Protein AF-A0A8S3HCU7-F1 (afdb_monomer)

InterPro domains:
  IPR026705 HID1/Ecm30 [PF12722] (12-195)
  IPR026705 HID1/Ecm30 [PTHR21575] (12-195)

Nearest PDB structures (foldseek):
  7mqa-assembly1_LI  TM=4.516E-01  e=4.245E-01  Homo sapiens
  4nee-assembly3_A  TM=2.009E-01  e=3.187E+00  Rattus norvegicus

Mean predicted aligned error: 10.87 Å

Radius of gyration: 19.32 Å; Cα contacts (8 Å, |Δi|>4): 149; chains: 1; bounding box: 46×37×62 Å

Solvent-accessible surface area (backbone atoms only — not comparable to full-atom values): 11788 Å² total; per-residue (Å²): 124,67,81,59,50,59,56,54,58,60,70,50,73,85,60,82,56,65,65,61,52,48,59,29,17,84,84,38,88,55,35,65,65,50,50,53,48,37,52,47,48,44,46,67,61,66,76,62,68,97,45,79,41,45,70,79,80,40,84,72,74,58,58,65,54,28,44,53,34,41,49,49,50,43,57,64,64,56,57,69,76,63,67,78,77,71,68,80,81,68,92,83,76,88,84,67,86,77,64,97,82,72,8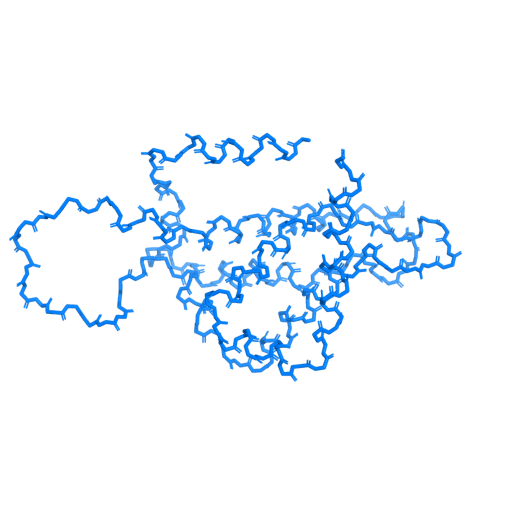9,62,76,43,45,55,52,53,53,55,45,64,62,78,52,66,69,61,49,48,49,50,50,52,24,51,32,55,60,57,34,44,74,70,64,84,62,100,49,85,86,33,65,67,64,77,90,53,57,66,47,50,55,52,38,51,50,51,49,37,67,63,15,59,68,52,37,51,49,44,75,71,39,86,61,41,57,58,43,47,53,36,53,51,48,53,53,49,52,62,58,71,77,108

Sequence (196 aa):
HCLFLIPFLVEQHSHANKWLTYFTSGQNRQTLPLFTSLINVVFSYDPVGYLPYNYLLFTDTREPLVEVAAQLLCITLDNSSFLSNDQPSSPASRTFPSLPGDDCPNLFINYLSRIHRDDDFNILLRGFCRLLNNPLIQTYLPGSCKKIGFYQELLILFWKFCDRNKKFLYYVLKSSEVLDLLVPILYFLNDARSDT

Organism: NCBI:txid392030

Structure (mmCIF, N/CA/C/O backbone):
data_AF-A0A8S3HCU7-F1
#
_entry.id   AF-A0A8S3HCU7-F1
#
loop_
_atom_site.group_PDB
_atom_site.id
_atom_site.type_symbol
_atom_site.label_atom_id
_atom_site.label_alt_id
_atom_site.label_comp_id
_atom_site.label_asym_id
_atom_site.label_entity_id
_atom_site.label_seq_id
_atom_site.pdbx_PDB_ins_code
_atom_site.Cartn_x
_atom_site.Cartn_y
_atom_site.Cartn_z
_atom_site.occupancy
_atom_site.B_iso_or_equiv
_atom_site.auth_seq_id
_atom_site.auth_comp_id
_atom_site.auth_asym_id
_atom_site.auth_atom_id
_atom_site.pdbx_PDB_model_num
ATOM 1 N N . HIS A 1 1 ? -10.261 18.410 -3.130 1.00 41.09 1 HIS A N 1
ATOM 2 C CA . HIS A 1 1 ? -8.931 18.843 -3.613 1.00 41.09 1 HIS A CA 1
ATOM 3 C C . HIS A 1 1 ? -8.184 17.739 -4.385 1.00 41.09 1 HIS A C 1
ATOM 5 O O . HIS A 1 1 ? -7.477 18.074 -5.322 1.00 41.09 1 HIS A O 1
ATOM 11 N N . CYS A 1 2 ? -8.391 16.442 -4.098 1.00 45.75 2 CYS A N 1
ATOM 12 C CA . CYS A 1 2 ? -7.747 15.332 -4.834 1.00 45.75 2 CYS A CA 1
ATOM 13 C C . CYS A 1 2 ? -8.405 14.957 -6.181 1.00 45.75 2 CYS A C 1
ATOM 15 O O . CYS A 1 2 ? -7.722 14.466 -7.075 1.00 45.75 2 CYS A O 1
ATOM 17 N N . LEU A 1 3 ? -9.687 15.288 -6.397 1.00 42.09 3 LEU A N 1
ATOM 18 C CA . LEU A 1 3 ? -10.356 15.109 -7.700 1.00 42.09 3 LEU A CA 1
ATOM 19 C C . LEU A 1 3 ? -9.773 15.978 -8.831 1.00 42.09 3 LEU A C 1
ATOM 21 O O . LEU A 1 3 ? -10.091 15.729 -9.984 1.00 42.09 3 LEU A O 1
ATOM 25 N N . PHE A 1 4 ? -8.916 16.962 -8.533 1.00 42.12 4 PHE A N 1
ATOM 26 C CA . PHE A 1 4 ? -8.222 17.764 -9.551 1.00 42.12 4 PHE A CA 1
ATOM 27 C C . PHE A 1 4 ? -6.852 17.197 -9.950 1.00 42.12 4 PHE A C 1
ATOM 29 O O . PHE A 1 4 ? -6.352 17.530 -11.020 1.00 42.12 4 PHE A O 1
ATOM 36 N N . LEU A 1 5 ? -6.263 16.301 -9.151 1.00 47.28 5 LEU A N 1
ATOM 37 C CA . LEU A 1 5 ? -4.979 15.674 -9.483 1.00 47.28 5 LEU A CA 1
ATOM 38 C C . LEU A 1 5 ? -5.136 14.456 -10.393 1.00 47.28 5 LEU A C 1
ATOM 40 O O . LEU A 1 5 ? -4.257 14.204 -11.208 1.00 47.28 5 LEU A O 1
ATOM 44 N N . ILE A 1 6 ? -6.267 13.748 -10.324 1.00 49.62 6 ILE A N 1
ATOM 45 C CA . ILE A 1 6 ? -6.549 12.637 -11.243 1.00 49.62 6 ILE A CA 1
ATOM 46 C C . ILE A 1 6 ? -6.666 13.149 -12.699 1.00 49.62 6 ILE A C 1
ATOM 48 O O . ILE A 1 6 ? -5.960 12.615 -13.550 1.00 49.62 6 ILE A O 1
ATOM 52 N N . PRO A 1 7 ? -7.418 14.227 -13.013 1.00 43.50 7 PRO A N 1
ATOM 53 C CA . PRO A 1 7 ? -7.414 14.838 -14.343 1.00 43.50 7 PRO A CA 1
ATOM 54 C C . PRO A 1 7 ? -6.064 15.452 -14.719 1.00 43.50 7 PRO A C 1
ATOM 56 O O . PRO A 1 7 ? -5.644 15.313 -15.859 1.00 43.50 7 PRO A O 1
ATOM 59 N N . PHE A 1 8 ? -5.351 16.083 -13.776 1.00 40.16 8 PHE A N 1
ATOM 60 C CA . PHE A 1 8 ? -4.044 16.687 -14.062 1.00 40.16 8 PHE A CA 1
ATOM 61 C C . PHE A 1 8 ? -2.979 15.639 -14.419 1.00 40.16 8 PHE A C 1
ATOM 63 O O . PHE A 1 8 ? -2.144 15.865 -15.295 1.00 40.16 8 PHE A O 1
ATOM 70 N N . LEU A 1 9 ? -3.031 14.460 -13.791 1.00 49.91 9 LEU A N 1
ATOM 71 C CA . LEU A 1 9 ? -2.208 13.327 -14.201 1.00 49.91 9 LEU A CA 1
ATOM 72 C C . LEU A 1 9 ? -2.661 12.793 -15.563 1.00 49.91 9 LEU A C 1
ATOM 74 O O . LEU A 1 9 ? -1.790 12.514 -16.381 1.00 49.91 9 LEU A O 1
ATOM 78 N N . VAL A 1 10 ? -3.974 12.737 -15.840 1.00 49.16 10 VAL A N 1
ATOM 79 C CA . VAL A 1 10 ? -4.560 12.350 -17.143 1.00 49.16 10 VAL A CA 1
ATOM 80 C C . VAL A 1 10 ? -4.194 13.314 -18.287 1.00 49.16 10 VAL A C 1
ATOM 82 O O . VAL A 1 10 ? -3.956 12.873 -19.406 1.00 49.16 10 VAL A O 1
ATOM 85 N N . GLU A 1 11 ? -4.036 14.613 -18.034 1.00 42.03 11 GLU A N 1
ATOM 86 C CA . GLU A 1 11 ? -3.672 15.599 -19.068 1.00 42.03 11 GLU A CA 1
ATOM 87 C C . GLU A 1 11 ? -2.165 15.661 -19.380 1.00 42.03 11 GLU A C 1
ATOM 89 O O . GLU A 1 11 ? -1.786 16.093 -20.469 1.00 42.03 11 GLU A O 1
ATOM 94 N N . GLN A 1 12 ? -1.279 15.148 -18.514 1.00 41.72 12 GLN A N 1
ATOM 95 C CA . GLN A 1 12 ? 0.152 14.997 -18.844 1.00 41.72 12 GLN A CA 1
ATOM 96 C C . GLN A 1 12 ? 0.467 13.792 -19.761 1.00 41.72 12 GLN A C 1
ATOM 98 O O . GLN A 1 12 ? 1.630 13.544 -20.082 1.00 41.72 12 GLN A O 1
ATOM 103 N N . HIS A 1 13 ? -0.549 13.063 -20.237 1.00 47.59 13 HIS A N 1
ATOM 104 C CA . HIS A 1 13 ? -0.438 11.802 -20.992 1.00 47.59 13 HIS A CA 1
ATOM 105 C C . HIS A 1 13 ? 0.188 11.894 -22.401 1.00 47.59 13 HIS A C 1
ATOM 107 O O . HIS A 1 13 ? 0.161 10.911 -23.137 1.00 47.59 13 HIS A O 1
ATOM 113 N N . SER A 1 14 ? 0.772 13.028 -22.801 1.00 46.44 14 SER A N 1
ATOM 114 C CA . SER A 1 14 ? 1.419 13.170 -24.121 1.00 46.44 14 SER A CA 1
ATOM 115 C C . SER A 1 14 ? 2.945 13.015 -24.107 1.00 46.44 14 SER A C 1
ATOM 117 O O . SER A 1 14 ? 3.537 12.833 -25.167 1.00 46.44 14 SER A O 1
ATOM 119 N N . HIS A 1 15 ? 3.605 13.032 -22.941 1.00 49.50 15 HIS A N 1
ATOM 120 C CA . HIS A 1 15 ? 5.055 12.825 -22.860 1.00 49.50 15 HIS A CA 1
ATOM 121 C C . HIS A 1 15 ? 5.437 11.972 -21.649 1.00 49.50 15 HIS A C 1
ATOM 123 O O . HIS A 1 15 ? 5.212 12.360 -20.504 1.00 49.50 15 HIS A O 1
ATOM 129 N N . ALA A 1 16 ? 6.071 10.821 -21.895 1.00 59.34 16 ALA A N 1
ATOM 130 C CA . ALA A 1 16 ? 6.631 9.990 -20.835 1.00 59.34 16 ALA A CA 1
ATOM 131 C C . ALA A 1 16 ? 7.592 10.818 -19.959 1.00 59.34 16 ALA A C 1
ATOM 133 O O . ALA A 1 16 ? 8.557 11.419 -20.447 1.00 59.34 16 ALA A O 1
ATOM 134 N N . ASN A 1 17 ? 7.336 10.852 -18.649 1.00 69.44 17 ASN A N 1
ATOM 135 C CA . ASN A 1 17 ? 8.132 11.625 -17.701 1.00 69.44 17 ASN A CA 1
ATOM 136 C C . ASN A 1 17 ? 9.557 11.052 -17.599 1.00 69.44 17 ASN A C 1
ATOM 138 O O . ASN A 1 17 ? 9.801 10.081 -16.883 1.00 69.44 17 ASN A O 1
ATOM 142 N N . LYS A 1 18 ? 10.523 11.686 -18.279 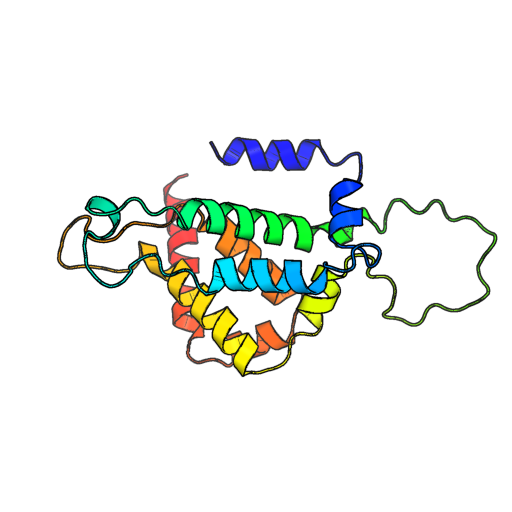1.00 74.25 18 LYS A N 1
ATOM 143 C CA . LYS A 1 18 ? 11.943 11.270 -18.323 1.00 74.25 18 LYS A CA 1
ATOM 144 C C . LYS A 1 18 ? 12.556 11.075 -16.932 1.00 74.25 18 LYS A C 1
ATOM 146 O O . LYS A 1 18 ? 13.353 10.161 -16.737 1.00 74.25 18 LYS A O 1
ATOM 151 N N . TRP A 1 19 ? 12.151 11.896 -15.963 1.00 78.88 19 TRP A N 1
ATOM 152 C CA . TRP A 1 19 ? 12.563 11.770 -14.563 1.00 78.88 19 TRP A CA 1
ATOM 153 C C . TRP A 1 19 ? 12.084 10.471 -13.923 1.00 78.88 19 TRP A C 1
ATOM 155 O O . TRP A 1 19 ? 12.865 9.807 -13.252 1.00 78.88 19 TRP A O 1
ATOM 165 N N . LEU A 1 20 ? 10.830 10.083 -14.161 1.00 78.00 20 LEU A N 1
ATOM 166 C CA . LEU A 1 20 ? 10.251 8.852 -13.628 1.00 78.00 20 LEU A CA 1
ATOM 167 C C . LEU A 1 20 ? 10.905 7.621 -14.265 1.00 78.00 20 LEU A C 1
ATOM 169 O O . LEU A 1 20 ? 11.205 6.643 -13.576 1.00 78.00 20 LEU A O 1
ATOM 173 N N . THR A 1 21 ? 11.196 7.701 -15.565 1.00 79.06 21 THR A N 1
ATOM 174 C CA . THR A 1 21 ? 11.970 6.682 -16.279 1.00 79.06 21 THR A CA 1
ATOM 175 C C . THR A 1 21 ? 13.361 6.547 -15.676 1.00 79.06 21 THR A C 1
ATOM 177 O O . THR A 1 21 ? 13.753 5.445 -15.320 1.00 79.06 21 THR A O 1
ATOM 180 N N . TYR A 1 22 ? 14.091 7.649 -15.474 1.00 81.81 22 TYR A N 1
ATOM 181 C CA . TYR A 1 22 ? 15.414 7.603 -14.848 1.00 81.81 22 TYR A CA 1
ATOM 182 C C . TYR A 1 22 ? 15.356 7.065 -13.409 1.00 81.81 22 TYR A C 1
ATOM 184 O O . TYR A 1 22 ? 16.143 6.188 -13.052 1.00 81.81 22 TYR A O 1
ATOM 192 N N . PHE A 1 23 ? 14.391 7.531 -12.611 1.00 84.50 23 PHE A N 1
ATOM 193 C CA . PHE A 1 23 ? 14.200 7.148 -11.209 1.00 84.50 23 PHE A CA 1
ATOM 194 C C . PHE A 1 23 ? 13.972 5.644 -11.030 1.00 84.50 23 PHE A C 1
ATOM 196 O O . PHE A 1 23 ? 14.470 5.061 -10.070 1.00 84.50 23 PHE A O 1
ATOM 203 N N . THR A 1 24 ? 13.263 5.024 -11.974 1.00 85.06 24 THR A N 1
ATOM 204 C CA . THR A 1 24 ? 12.958 3.586 -11.977 1.00 85.06 24 THR A CA 1
ATOM 205 C C . THR A 1 24 ? 13.908 2.754 -12.848 1.00 85.06 24 THR A C 1
ATOM 207 O O . THR A 1 24 ? 13.750 1.536 -12.928 1.00 85.06 24 THR A O 1
ATOM 210 N N . SER A 1 25 ? 14.904 3.376 -13.489 1.00 83.00 25 SER A N 1
ATOM 211 C CA . SER A 1 25 ? 15.852 2.702 -14.387 1.00 83.00 25 SER A CA 1
ATOM 212 C C . SER A 1 25 ? 17.077 2.137 -13.666 1.00 83.00 25 SER A C 1
ATOM 214 O O . SER A 1 25 ? 17.481 2.600 -12.601 1.00 83.00 25 SER A O 1
ATOM 216 N N . GLY A 1 26 ? 17.765 1.201 -14.326 1.00 77.69 26 GLY A N 1
ATOM 217 C CA . GLY A 1 26 ? 19.057 0.674 -13.864 1.00 77.69 26 GLY A CA 1
ATOM 218 C C . GLY A 1 26 ? 20.220 1.665 -13.888 1.00 77.69 26 GLY A C 1
ATOM 219 O O . GLY A 1 26 ? 21.290 1.340 -13.381 1.00 77.69 26 GLY A O 1
ATOM 220 N N . GLN A 1 27 ? 20.035 2.872 -14.434 1.00 78.25 27 GLN A N 1
ATOM 221 C CA . GLN A 1 27 ? 21.068 3.913 -14.396 1.00 78.25 27 GLN A CA 1
ATOM 222 C C . GLN A 1 27 ? 21.245 4.484 -12.983 1.00 78.25 27 GLN A C 1
ATOM 224 O O . GLN A 1 27 ? 22.336 4.921 -12.612 1.00 78.25 27 GLN A O 1
ATOM 229 N N . ASN A 1 28 ? 20.195 4.432 -12.163 1.00 80.75 28 ASN A N 1
ATOM 230 C CA . ASN A 1 28 ? 20.258 4.826 -10.770 1.00 80.75 28 ASN A CA 1
ATOM 231 C C . ASN A 1 28 ? 20.740 3.642 -9.906 1.00 80.75 28 ASN A C 1
ATOM 233 O O . ASN A 1 28 ? 20.075 2.615 -9.774 1.00 80.75 28 ASN A O 1
ATOM 237 N N . ARG A 1 29 ? 21.913 3.789 -9.277 1.00 85.56 29 ARG A N 1
ATOM 238 C CA . ARG A 1 29 ? 22.490 2.762 -8.384 1.00 85.56 29 ARG A CA 1
ATOM 239 C C . ARG A 1 29 ? 21.673 2.541 -7.106 1.00 85.56 29 ARG A C 1
ATOM 241 O O . ARG A 1 29 ? 21.806 1.499 -6.476 1.00 85.56 29 ARG A O 1
ATOM 248 N N . GLN A 1 30 ? 20.848 3.513 -6.722 1.00 88.81 30 GLN A N 1
ATOM 249 C CA . GLN A 1 30 ? 20.041 3.493 -5.502 1.00 88.81 30 GLN A CA 1
ATOM 250 C C . GLN A 1 30 ? 18.601 3.022 -5.747 1.00 88.81 30 GLN A C 1
ATOM 252 O O . GLN A 1 30 ? 17.783 3.079 -4.837 1.00 88.81 30 GLN A O 1
ATOM 257 N N . THR A 1 31 ? 18.270 2.529 -6.944 1.00 90.50 31 THR A N 1
ATOM 258 C CA . THR A 1 31 ? 16.896 2.142 -7.315 1.00 90.50 31 THR A CA 1
ATOM 259 C C . THR A 1 31 ? 16.297 1.097 -6.376 1.00 90.50 31 THR A C 1
ATOM 261 O O . THR A 1 31 ? 15.177 1.268 -5.904 1.00 90.50 31 THR A O 1
ATOM 264 N N . LEU A 1 32 ? 17.048 0.042 -6.042 1.00 91.06 32 LEU A N 1
ATOM 265 C CA . LEU A 1 32 ? 16.582 -0.976 -5.098 1.00 91.06 32 LEU A CA 1
ATOM 266 C C . LEU A 1 32 ? 16.415 -0.414 -3.668 1.00 91.06 32 LEU A C 1
ATOM 268 O O . LEU A 1 32 ? 15.321 -0.563 -3.126 1.00 91.06 32 LEU A O 1
ATOM 272 N N . PRO A 1 33 ? 17.416 0.266 -3.063 1.00 93.31 33 PRO A N 1
ATOM 273 C CA . PRO A 1 33 ? 17.247 0.946 -1.774 1.00 93.31 33 PRO A CA 1
ATOM 274 C C . PRO A 1 33 ? 16.085 1.946 -1.716 1.00 93.31 33 PRO A C 1
ATOM 276 O O . PRO A 1 33 ? 15.444 2.083 -0.680 1.00 93.31 33 PRO A O 1
ATOM 279 N N . LEU A 1 34 ? 15.807 2.656 -2.812 1.00 93.38 34 LEU A N 1
ATOM 280 C CA . LEU A 1 34 ? 14.686 3.594 -2.899 1.00 93.38 34 LEU A CA 1
ATOM 281 C C . LEU A 1 34 ? 13.344 2.864 -2.911 1.00 93.38 34 LEU A C 1
ATOM 283 O O . LEU A 1 34 ? 12.426 3.249 -2.196 1.00 93.38 34 LEU A O 1
ATOM 287 N N . PHE A 1 35 ? 13.231 1.787 -3.685 1.00 93.94 35 PHE A N 1
ATOM 288 C CA . PHE A 1 35 ? 12.027 0.964 -3.697 1.00 93.94 35 PHE A CA 1
ATOM 289 C C . PHE A 1 35 ? 11.742 0.364 -2.314 1.00 93.94 35 PHE A C 1
ATOM 291 O O . PHE A 1 35 ? 10.625 0.470 -1.804 1.00 93.94 35 PHE A O 1
ATOM 298 N N . THR A 1 36 ? 12.759 -0.221 -1.676 1.00 93.56 36 THR A N 1
ATOM 299 C CA . THR A 1 36 ? 12.600 -0.823 -0.348 1.00 93.56 36 THR A CA 1
ATOM 300 C C . THR A 1 36 ? 12.323 0.221 0.728 1.00 93.56 36 THR A C 1
ATOM 302 O O . THR A 1 36 ? 11.508 -0.035 1.610 1.00 93.56 36 THR A O 1
ATOM 305 N N . SER A 1 37 ? 12.934 1.409 0.660 1.00 95.31 37 SER A N 1
ATOM 306 C CA . SER A 1 37 ? 12.659 2.481 1.621 1.00 95.31 37 SER A CA 1
ATOM 307 C C . SER A 1 37 ? 11.236 3.019 1.497 1.00 95.31 37 SER A C 1
ATOM 309 O O . SER A 1 37 ? 10.586 3.188 2.524 1.00 95.31 37 SER A O 1
ATOM 311 N N . LEU A 1 38 ? 10.711 3.202 0.280 1.00 95.44 38 LEU A N 1
ATOM 312 C CA . LEU A 1 38 ? 9.323 3.625 0.058 1.00 95.44 38 LEU A CA 1
ATOM 313 C C . LEU A 1 38 ? 8.323 2.612 0.621 1.00 95.44 38 LEU A C 1
ATOM 315 O O . LEU A 1 38 ? 7.421 2.990 1.367 1.00 95.44 38 LEU A O 1
ATOM 319 N N . ILE A 1 39 ? 8.520 1.324 0.324 1.00 94.69 39 ILE A N 1
ATOM 320 C CA . ILE A 1 39 ? 7.719 0.235 0.899 1.00 94.69 39 ILE A CA 1
ATOM 321 C C . ILE A 1 39 ? 7.788 0.278 2.427 1.00 94.69 39 ILE A C 1
ATOM 323 O O . ILE A 1 39 ? 6.755 0.282 3.093 1.00 94.69 39 ILE A O 1
ATOM 327 N N . ASN A 1 40 ? 8.988 0.373 2.998 1.00 94.44 40 ASN A N 1
ATOM 328 C CA . ASN A 1 40 ? 9.157 0.395 4.446 1.00 94.44 40 ASN A CA 1
ATOM 329 C C . ASN A 1 40 ? 8.504 1.620 5.090 1.00 94.44 40 ASN A C 1
ATOM 331 O O . ASN A 1 40 ? 7.877 1.476 6.133 1.00 94.44 40 ASN A O 1
ATOM 335 N N . VAL A 1 41 ? 8.602 2.808 4.491 1.00 94.81 41 VAL A N 1
ATOM 336 C CA . VAL A 1 41 ? 7.944 4.020 5.000 1.00 94.81 41 VAL A CA 1
ATOM 337 C C . VAL A 1 41 ? 6.435 3.803 5.091 1.00 94.81 41 VAL A C 1
ATOM 339 O O . VAL A 1 41 ? 5.864 4.057 6.149 1.00 94.81 41 VAL A O 1
ATOM 342 N N . VAL A 1 42 ? 5.813 3.262 4.039 1.00 94.50 42 VAL A N 1
ATOM 343 C CA . VAL A 1 42 ? 4.364 3.023 4.007 1.00 94.50 42 VAL A CA 1
ATOM 344 C C . VAL A 1 42 ? 3.953 1.916 4.979 1.00 94.50 42 VAL A C 1
ATOM 346 O O . VAL A 1 42 ? 3.145 2.145 5.875 1.00 94.50 42 VAL A O 1
ATOM 349 N N . PHE A 1 43 ? 4.532 0.719 4.869 1.00 93.62 43 PHE A N 1
ATOM 350 C CA . PHE A 1 43 ? 4.054 -0.449 5.620 1.00 93.62 43 PHE A CA 1
ATOM 351 C C . PHE A 1 43 ? 4.583 -0.544 7.057 1.00 93.62 43 PHE A C 1
ATOM 353 O O . PHE A 1 43 ? 4.098 -1.373 7.826 1.00 93.62 43 PHE A O 1
ATOM 360 N N . SER A 1 44 ? 5.526 0.308 7.474 1.00 90.75 44 SER A N 1
ATOM 361 C CA . SER A 1 44 ? 5.910 0.448 8.892 1.00 90.75 44 SER A CA 1
ATOM 362 C C . SER A 1 44 ? 5.105 1.513 9.639 1.00 90.75 44 SER A C 1
ATOM 364 O O . SER A 1 44 ? 5.206 1.596 10.861 1.00 90.75 44 SER A O 1
ATOM 366 N N . TYR A 1 45 ? 4.305 2.319 8.934 1.00 90.56 45 TYR A N 1
ATOM 367 C CA . TYR A 1 45 ? 3.549 3.402 9.549 1.00 90.56 45 TYR A CA 1
ATOM 368 C C . TYR A 1 45 ? 2.375 2.888 10.386 1.00 90.56 45 TYR A C 1
ATOM 370 O O . TYR A 1 45 ? 1.542 2.117 9.902 1.00 90.56 45 TYR A O 1
ATOM 378 N N . ASP A 1 46 ? 2.313 3.338 11.636 1.00 87.44 46 ASP A N 1
ATOM 379 C CA . ASP A 1 46 ? 1.227 3.064 12.570 1.00 87.44 46 ASP A CA 1
ATOM 380 C C . ASP A 1 46 ? 0.482 4.374 12.895 1.00 87.44 46 ASP A C 1
ATOM 382 O O . ASP A 1 46 ? 1.043 5.223 13.594 1.00 87.44 46 ASP A O 1
ATOM 386 N N . PRO A 1 47 ? -0.755 4.553 12.392 1.00 78.88 47 PRO A N 1
ATOM 387 C CA . PRO A 1 47 ? -1.536 5.773 12.593 1.00 78.88 47 PRO A CA 1
ATOM 388 C C . PRO A 1 47 ? -2.154 5.894 13.996 1.00 78.88 47 PRO A C 1
ATOM 390 O O . PRO A 1 47 ? -2.617 6.971 14.368 1.00 78.88 47 PRO A O 1
ATOM 393 N N . VAL A 1 48 ? -2.209 4.809 14.778 1.00 73.75 48 VAL A N 1
ATOM 394 C CA . VAL A 1 48 ? -2.800 4.826 16.129 1.00 73.75 48 VAL A CA 1
ATOM 395 C C . VAL A 1 48 ? -1.738 5.190 17.167 1.00 73.75 48 VAL A C 1
ATOM 397 O O . VAL A 1 48 ? -1.992 5.983 18.077 1.00 73.75 48 VAL A O 1
ATOM 400 N N . GLY A 1 49 ? -0.523 4.660 17.003 1.00 71.25 49 GLY A N 1
ATOM 401 C CA . GLY A 1 49 ? 0.546 4.800 17.986 1.00 71.25 49 GLY A CA 1
ATOM 402 C C . GLY A 1 49 ? 0.208 4.109 19.314 1.00 71.25 49 GLY A C 1
ATOM 403 O O . GLY A 1 49 ? -0.644 3.228 19.380 1.00 71.25 49 GLY A O 1
ATOM 404 N N . TYR A 1 50 ? 0.886 4.504 20.395 1.00 63.88 50 TYR A N 1
ATOM 405 C CA . TYR A 1 50 ? 0.777 3.815 21.690 1.00 63.88 50 TYR A CA 1
ATOM 406 C C . TYR A 1 50 ? -0.417 4.248 22.560 1.00 63.88 50 TYR A C 1
ATOM 408 O O . TYR A 1 50 ? -0.775 3.517 23.482 1.00 63.88 50 TYR A O 1
ATOM 416 N N . LEU A 1 51 ? -1.017 5.425 22.328 1.00 65.69 51 LEU A N 1
ATOM 417 C CA . LEU A 1 51 ? -2.033 6.007 23.218 1.00 65.69 51 LEU A CA 1
ATOM 418 C C . LEU A 1 51 ? -3.175 6.692 22.443 1.00 65.69 51 LEU A C 1
ATOM 420 O O . LEU A 1 51 ? -2.926 7.324 21.415 1.00 65.69 51 LEU A O 1
ATOM 424 N N . PRO A 1 52 ? -4.423 6.645 22.946 1.00 63.00 52 PRO A N 1
ATOM 425 C CA . PRO A 1 52 ? -5.512 7.456 22.402 1.00 63.00 52 PRO A CA 1
ATOM 426 C C . PRO A 1 52 ? -5.175 8.952 22.510 1.00 63.00 52 PRO A C 1
ATOM 428 O O . PRO A 1 52 ? -4.510 9.374 23.453 1.00 63.00 52 PRO A O 1
ATOM 431 N N . TYR A 1 53 ? -5.635 9.755 21.544 1.00 62.34 53 TYR A N 1
ATOM 432 C CA . TYR A 1 53 ? -5.333 11.193 21.425 1.00 62.34 53 TYR A CA 1
ATOM 433 C C . TYR A 1 53 ? -3.858 11.556 21.193 1.00 62.34 53 TYR A C 1
ATOM 435 O O . TYR A 1 53 ? -3.502 12.731 21.285 1.00 62.34 53 TYR A O 1
ATOM 443 N N . ASN A 1 54 ? -2.999 10.598 20.831 1.00 70.12 54 ASN A N 1
ATOM 444 C CA . ASN A 1 54 ? -1.588 10.867 20.531 1.00 70.12 54 ASN A CA 1
ATOM 445 C C . ASN A 1 54 ? -1.410 12.015 19.517 1.00 70.12 54 ASN A C 1
ATOM 447 O O . ASN A 1 54 ? -0.555 12.873 19.691 1.00 70.12 54 ASN A O 1
ATOM 451 N N . TYR A 1 55 ? -2.299 12.103 18.526 1.00 68.38 55 TYR A N 1
ATOM 452 C CA . TYR A 1 55 ? -2.281 13.148 17.499 1.00 68.38 55 TYR A CA 1
ATOM 453 C C . TYR A 1 55 ? -2.705 14.553 17.982 1.00 68.38 55 TYR A C 1
ATOM 455 O O . TYR A 1 55 ? -2.471 15.530 17.276 1.00 68.38 55 TYR A O 1
ATOM 463 N N . LEU A 1 56 ? -3.360 14.671 19.147 1.00 67.19 56 LEU A N 1
ATOM 464 C CA . LEU A 1 56 ? -3.664 15.965 19.778 1.00 67.19 56 LEU A CA 1
ATOM 465 C C . LEU A 1 56 ? -2.486 16.464 20.616 1.00 67.19 56 LEU A C 1
ATOM 467 O O . LEU A 1 56 ? -2.289 17.668 20.755 1.00 67.19 56 LEU A O 1
ATOM 471 N N . LEU A 1 57 ? -1.729 15.529 21.194 1.00 68.31 57 LEU A N 1
ATOM 472 C CA . LEU A 1 57 ? -0.575 15.823 22.039 1.00 68.31 57 LEU A CA 1
ATOM 473 C C . LEU A 1 57 ? 0.704 16.015 21.216 1.00 68.31 57 LEU A C 1
ATOM 475 O O . LEU A 1 57 ? 1.584 16.772 21.621 1.00 68.31 57 LEU A O 1
ATOM 479 N N . PHE A 1 58 ? 0.796 15.359 20.057 1.00 71.06 58 PHE A N 1
ATOM 480 C CA . PHE A 1 58 ? 1.966 15.381 19.189 1.00 71.06 58 PHE A CA 1
ATOM 481 C C . PHE A 1 58 ? 1.568 15.523 17.719 1.00 71.06 58 PHE A C 1
ATOM 483 O O . PHE A 1 58 ? 0.710 14.803 17.210 1.00 71.06 58 PHE A O 1
ATOM 490 N N . THR A 1 59 ? 2.244 16.428 17.011 1.00 69.75 59 THR A N 1
ATOM 491 C CA . THR A 1 59 ? 2.099 16.565 15.560 1.00 69.75 59 THR A CA 1
ATOM 492 C C . THR A 1 59 ? 2.700 15.347 14.865 1.00 69.75 59 THR A C 1
ATOM 494 O O . THR A 1 59 ? 3.907 15.114 14.946 1.00 69.75 59 THR A O 1
ATOM 497 N N . ASP A 1 60 ? 1.873 14.591 14.146 1.00 74.56 60 ASP A N 1
ATOM 498 C CA . ASP A 1 60 ? 2.342 13.473 13.330 1.00 74.56 60 ASP A CA 1
ATOM 499 C C . ASP A 1 60 ? 3.041 13.984 12.061 1.00 74.56 60 ASP A C 1
ATOM 501 O O . ASP A 1 60 ? 2.404 14.341 11.070 1.00 74.56 60 ASP A O 1
ATOM 505 N N . THR A 1 61 ? 4.372 14.024 12.099 1.00 78.62 61 THR A N 1
ATOM 506 C CA . THR A 1 61 ? 5.220 14.402 10.960 1.00 78.62 61 THR A CA 1
ATOM 507 C C . THR A 1 61 ? 5.443 13.260 9.968 1.00 78.62 61 THR A C 1
ATOM 509 O O . THR A 1 61 ? 5.990 13.493 8.890 1.00 78.62 61 THR A O 1
ATOM 512 N N . ARG A 1 62 ? 5.043 12.028 10.307 1.00 85.44 62 ARG A N 1
ATOM 513 C CA . ARG A 1 62 ? 5.254 10.840 9.471 1.00 85.44 62 ARG A CA 1
ATOM 514 C C . ARG A 1 62 ? 4.133 10.659 8.463 1.00 85.44 62 ARG A C 1
ATOM 516 O O . ARG A 1 62 ? 4.418 10.230 7.352 1.00 85.44 62 ARG A O 1
ATOM 523 N N . GLU A 1 63 ? 2.900 11.010 8.817 1.00 87.88 63 GLU A N 1
ATOM 524 C CA . GLU A 1 63 ? 1.750 10.853 7.918 1.00 87.88 63 GLU A CA 1
ATOM 525 C C . GLU A 1 63 ? 1.945 11.527 6.548 1.00 87.88 63 GLU A C 1
ATOM 527 O O . GLU A 1 63 ? 1.796 10.829 5.544 1.00 87.88 63 GLU A O 1
ATOM 532 N N . PRO A 1 64 ? 2.380 12.804 6.451 1.00 89.00 64 PRO A N 1
ATOM 533 C CA . PRO A 1 64 ? 2.583 13.438 5.146 1.00 89.00 64 PRO A CA 1
ATOM 534 C C . PRO A 1 64 ? 3.667 12.741 4.315 1.00 89.00 64 PRO A C 1
ATOM 536 O O . PRO A 1 64 ? 3.571 12.647 3.095 1.00 89.00 64 PRO A O 1
ATOM 539 N N . LEU A 1 65 ? 4.708 12.215 4.971 1.00 91.38 65 LEU A N 1
ATOM 540 C CA . LEU A 1 65 ? 5.762 11.457 4.297 1.00 91.38 65 LEU A CA 1
ATOM 541 C C . LEU A 1 65 ? 5.233 10.123 3.754 1.00 91.38 65 LEU A C 1
ATOM 543 O O . LEU A 1 65 ? 5.610 9.710 2.659 1.00 91.38 65 LEU A O 1
ATOM 547 N N . VAL A 1 66 ? 4.370 9.453 4.516 1.00 93.62 66 VAL A N 1
ATOM 548 C CA . VAL A 1 66 ? 3.750 8.178 4.139 1.00 93.62 66 VAL A CA 1
ATOM 549 C C . VAL A 1 66 ? 2.795 8.362 2.970 1.00 93.62 66 VAL A C 1
ATOM 551 O O . VAL A 1 66 ? 2.843 7.578 2.025 1.00 93.62 66 VAL A O 1
ATOM 554 N N . GLU A 1 67 ? 1.990 9.421 3.000 1.00 92.25 67 GLU A N 1
ATOM 555 C CA . GLU A 1 67 ? 1.104 9.799 1.902 1.00 92.25 67 GLU A CA 1
ATOM 556 C C . GLU A 1 67 ? 1.897 10.015 0.606 1.00 92.25 67 GLU A C 1
ATOM 558 O O . GLU A 1 67 ? 1.632 9.358 -0.402 1.00 92.25 67 GLU A O 1
ATOM 563 N N . VAL A 1 68 ? 2.947 10.843 0.643 1.00 93.25 68 VAL A N 1
ATOM 564 C CA . VAL A 1 68 ? 3.796 11.095 -0.533 1.00 93.25 68 VAL A CA 1
ATOM 565 C C . VAL A 1 68 ? 4.506 9.820 -1.002 1.00 93.25 68 VAL A C 1
ATOM 567 O O . VAL A 1 68 ? 4.619 9.581 -2.205 1.00 93.25 68 VAL A O 1
ATOM 570 N N . ALA A 1 69 ? 4.963 8.963 -0.084 1.00 94.75 69 ALA A N 1
ATOM 571 C CA . ALA A 1 69 ? 5.586 7.689 -0.438 1.00 94.75 69 ALA A CA 1
ATOM 572 C C . ALA A 1 69 ? 4.597 6.732 -1.127 1.00 94.75 69 ALA A C 1
ATOM 574 O O . ALA A 1 69 ? 4.953 6.096 -2.123 1.00 94.75 69 ALA A O 1
ATOM 575 N N . ALA A 1 70 ? 3.353 6.658 -0.645 1.00 94.19 70 ALA A N 1
ATOM 576 C CA . ALA A 1 70 ? 2.293 5.857 -1.253 1.00 94.19 70 ALA A CA 1
ATOM 577 C C . ALA A 1 70 ? 1.915 6.383 -2.647 1.00 94.19 70 ALA A C 1
ATOM 579 O O . ALA A 1 70 ? 1.811 5.596 -3.592 1.00 94.19 70 ALA A O 1
ATOM 580 N N . GLN A 1 71 ? 1.795 7.705 -2.806 1.00 93.00 71 GLN A N 1
ATOM 581 C CA . GLN A 1 71 ? 1.555 8.354 -4.099 1.00 93.00 71 GLN A CA 1
ATOM 582 C C . GLN A 1 71 ? 2.690 8.062 -5.088 1.00 93.00 71 GLN A C 1
ATOM 584 O O . GLN A 1 71 ? 2.440 7.659 -6.227 1.00 93.00 71 GLN A O 1
ATOM 589 N N . LEU A 1 72 ? 3.947 8.183 -4.648 1.00 92.19 72 LEU A N 1
ATOM 590 C CA . LEU A 1 72 ? 5.107 7.890 -5.486 1.00 92.19 72 LEU A CA 1
ATOM 591 C C . LEU A 1 72 ? 5.149 6.414 -5.898 1.00 92.19 72 LEU A C 1
ATOM 593 O O . LEU A 1 72 ? 5.451 6.113 -7.053 1.00 92.19 72 LEU A O 1
ATOM 597 N N . LEU A 1 73 ? 4.808 5.486 -4.999 1.00 93.38 73 LEU A N 1
ATOM 598 C CA . LEU A 1 73 ? 4.680 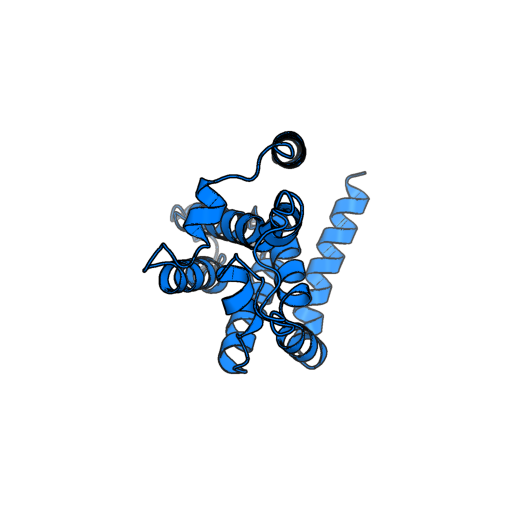4.068 -5.342 1.00 93.38 73 LEU A CA 1
ATOM 599 C C . LEU A 1 73 ? 3.568 3.826 -6.369 1.00 93.38 73 LEU A C 1
ATOM 601 O O . LEU A 1 73 ? 3.793 3.100 -7.334 1.00 93.38 73 LEU A O 1
ATOM 605 N N . CYS A 1 74 ? 2.403 4.463 -6.226 1.00 92.06 74 CYS A N 1
ATOM 606 C CA . CYS A 1 74 ? 1.320 4.340 -7.204 1.00 92.06 74 CYS A CA 1
ATOM 607 C C . CYS A 1 74 ? 1.766 4.801 -8.599 1.00 92.06 74 CYS A C 1
ATOM 609 O O . CYS A 1 74 ? 1.596 4.066 -9.570 1.00 92.06 74 CYS A O 1
ATOM 611 N N . ILE A 1 75 ? 2.398 5.977 -8.688 1.00 89.75 75 ILE A N 1
ATOM 612 C CA . ILE A 1 75 ? 2.868 6.565 -9.952 1.00 89.75 75 ILE A CA 1
ATOM 613 C C . ILE A 1 75 ? 3.995 5.725 -10.569 1.00 89.75 75 ILE A C 1
ATOM 615 O O . ILE A 1 75 ? 3.974 5.406 -11.758 1.00 89.75 75 ILE A O 1
ATOM 619 N N . THR A 1 76 ? 4.990 5.332 -9.770 1.00 89.12 76 THR A N 1
ATOM 620 C CA . THR A 1 76 ? 6.138 4.549 -10.259 1.00 89.12 76 THR A CA 1
ATOM 621 C C . THR A 1 76 ? 5.735 3.149 -10.714 1.00 89.12 76 THR A C 1
ATOM 623 O O . THR A 1 76 ? 6.335 2.638 -11.655 1.00 89.12 76 THR A O 1
ATOM 626 N N . LEU A 1 77 ? 4.711 2.535 -10.116 1.00 89.12 77 LEU A N 1
ATOM 627 C CA . LEU A 1 77 ? 4.216 1.209 -10.505 1.00 89.12 77 LEU A CA 1
ATOM 628 C C . LEU A 1 77 ? 3.211 1.236 -11.668 1.00 89.12 77 LEU A C 1
ATOM 630 O O . LEU A 1 77 ? 2.880 0.178 -12.206 1.00 89.12 77 LEU A O 1
ATOM 634 N N . ASP A 1 78 ? 2.740 2.411 -12.090 1.00 83.56 78 ASP A N 1
ATOM 635 C CA . ASP A 1 78 ? 1.820 2.551 -13.225 1.00 83.56 78 ASP A CA 1
ATOM 636 C C . ASP A 1 78 ? 2.5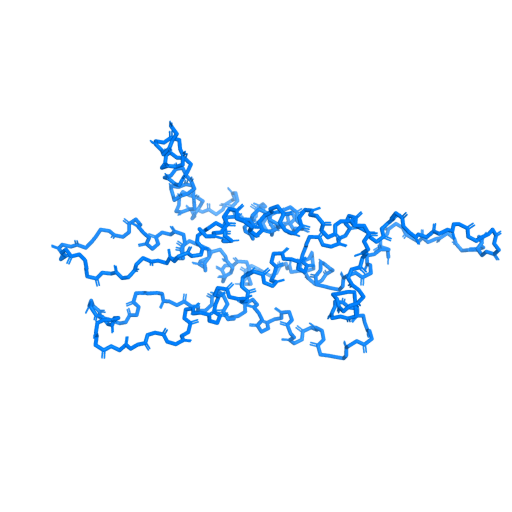39 2.604 -14.587 1.00 83.56 78 ASP A C 1
ATOM 638 O O . ASP A 1 78 ? 1.998 2.225 -15.624 1.00 83.56 78 ASP A O 1
ATOM 642 N N . ASN A 1 79 ? 3.816 2.987 -14.582 1.00 66.56 79 ASN A N 1
ATOM 643 C CA . ASN A 1 79 ? 4.536 3.504 -15.746 1.00 66.56 79 ASN A CA 1
ATOM 644 C C . ASN A 1 79 ? 4.902 2.482 -16.857 1.00 66.56 79 ASN A C 1
ATOM 646 O O . ASN A 1 79 ? 5.636 2.825 -17.781 1.00 66.56 79 ASN A O 1
ATOM 650 N N . SER A 1 80 ? 4.444 1.223 -16.802 1.00 56.34 80 SER A N 1
ATOM 651 C CA . SER A 1 80 ? 4.742 0.247 -17.872 1.00 56.34 80 SER A CA 1
ATOM 652 C C . SER A 1 80 ? 3.925 0.469 -19.143 1.00 56.34 80 SER A C 1
ATOM 654 O O . SER A 1 80 ? 4.383 0.109 -20.218 1.00 56.34 80 SER A O 1
ATOM 656 N N . SER A 1 81 ? 2.739 1.070 -19.037 1.00 51.00 81 SER A N 1
ATOM 657 C CA . SER A 1 81 ? 1.824 1.274 -20.170 1.00 51.00 81 SER A CA 1
ATOM 658 C C . SER A 1 81 ? 2.358 2.287 -21.193 1.00 51.00 81 SER A C 1
ATOM 660 O O . SER A 1 81 ? 2.014 2.223 -22.368 1.00 51.00 81 SER A O 1
ATOM 662 N N . PHE A 1 82 ? 3.214 3.214 -20.751 1.00 50.22 82 PHE A N 1
ATOM 663 C CA . PHE A 1 82 ? 3.678 4.354 -21.548 1.00 50.22 82 PHE A CA 1
ATOM 664 C C . PHE A 1 82 ? 4.996 4.100 -22.290 1.00 50.22 82 PHE A C 1
ATOM 666 O O . PHE A 1 82 ? 5.277 4.762 -23.283 1.00 50.22 82 PHE A O 1
ATOM 673 N N . LEU A 1 83 ? 5.814 3.146 -21.832 1.00 52.69 83 LEU A N 1
ATOM 674 C CA . LEU A 1 83 ? 7.148 2.900 -22.400 1.00 52.69 83 LEU A CA 1
ATOM 675 C C . LEU A 1 83 ? 7.125 1.946 -23.601 1.00 52.69 83 LEU A C 1
ATOM 677 O O . LEU A 1 83 ? 8.070 1.929 -24.385 1.00 52.69 83 LEU A O 1
ATOM 681 N N . SER A 1 84 ? 6.044 1.184 -23.778 1.00 48.53 84 SER A N 1
ATOM 682 C CA . SER A 1 84 ? 5.883 0.266 -24.911 1.00 48.53 84 SER A CA 1
ATOM 683 C C . SER A 1 84 ? 5.418 0.951 -26.200 1.00 48.53 84 SER A C 1
ATOM 685 O O . SER A 1 84 ? 5.472 0.324 -27.253 1.00 48.53 84 SER A O 1
ATOM 687 N N . ASN A 1 85 ? 4.967 2.212 -26.142 1.00 46.38 85 ASN A N 1
ATOM 688 C CA . ASN A 1 85 ? 4.312 2.872 -27.278 1.00 46.38 85 ASN A CA 1
ATOM 689 C C . ASN A 1 85 ? 5.190 3.896 -28.024 1.00 46.38 85 ASN A C 1
ATOM 691 O O . ASN A 1 85 ? 4.729 4.460 -29.010 1.00 46.38 85 ASN A O 1
ATOM 695 N N . ASP A 1 86 ? 6.432 4.131 -27.580 1.00 43.75 86 ASP A N 1
ATOM 696 C CA . ASP A 1 86 ? 7.289 5.216 -28.100 1.00 43.75 86 ASP A CA 1
ATOM 697 C C . ASP A 1 86 ? 8.676 4.740 -28.583 1.00 43.75 86 ASP A C 1
ATOM 699 O O . ASP A 1 86 ? 9.634 5.507 -28.661 1.00 43.75 86 ASP A O 1
ATOM 703 N N . GLN A 1 87 ? 8.807 3.454 -28.929 1.00 42.34 87 GLN A N 1
ATOM 704 C CA . GLN A 1 87 ? 9.902 3.005 -29.792 1.00 42.34 87 GLN A CA 1
ATOM 705 C C . GLN A 1 87 ? 9.465 3.176 -31.254 1.00 42.34 87 GLN A C 1
ATOM 707 O O . GLN A 1 87 ? 8.713 2.336 -31.756 1.00 42.34 87 GLN A O 1
ATOM 712 N N . PRO A 1 88 ? 9.944 4.201 -31.991 1.00 39.88 88 PRO A N 1
ATOM 713 C CA . PRO A 1 88 ? 9.946 4.116 -33.439 1.00 39.88 88 PRO A CA 1
ATOM 714 C C . PRO A 1 88 ? 10.817 2.914 -33.786 1.00 39.88 88 PRO A C 1
ATOM 716 O O . PRO A 1 88 ? 12.021 2.901 -33.525 1.00 39.88 88 PRO A O 1
ATOM 719 N N . SER A 1 89 ? 10.184 1.880 -34.329 1.00 37.34 89 SER A N 1
ATOM 720 C CA . SER A 1 89 ? 10.829 0.692 -34.866 1.00 37.34 89 SER A CA 1
ATOM 721 C C . SER A 1 89 ? 11.947 1.106 -35.826 1.00 37.34 89 SER A C 1
ATOM 723 O O . SER A 1 89 ? 11.707 1.355 -37.007 1.00 37.34 89 SER A O 1
ATOM 725 N N . SER A 1 90 ? 13.177 1.204 -35.322 1.00 36.78 90 SER A N 1
ATOM 726 C CA . SER A 1 90 ? 14.360 1.330 -36.163 1.00 36.78 90 SER A CA 1
ATOM 727 C C . SER A 1 90 ? 14.575 -0.031 -36.824 1.00 36.78 90 SER A C 1
ATOM 729 O O . SER A 1 90 ? 14.713 -1.032 -36.119 1.00 36.78 90 SER A O 1
ATOM 731 N N . PRO A 1 91 ? 14.600 -0.131 -38.163 1.00 40.81 91 PRO A N 1
ATOM 732 C CA . PRO A 1 91 ? 14.577 -1.422 -38.850 1.00 40.81 91 PRO A CA 1
ATOM 733 C C . PRO A 1 91 ? 15.918 -2.184 -38.815 1.00 40.81 91 PRO A C 1
ATOM 735 O O . PRO A 1 91 ? 16.066 -3.159 -39.546 1.00 40.81 91 PRO A O 1
ATOM 738 N N . ALA A 1 92 ? 16.892 -1.784 -37.987 1.00 39.34 92 ALA A N 1
ATOM 739 C CA . ALA A 1 92 ? 18.295 -2.189 -38.139 1.00 39.34 92 ALA A CA 1
ATOM 740 C C . ALA A 1 92 ? 18.884 -3.094 -37.036 1.00 39.34 92 ALA A C 1
ATOM 742 O O . ALA A 1 92 ? 20.066 -3.417 -37.097 1.00 39.34 92 ALA A O 1
ATOM 743 N N . SER A 1 93 ? 18.106 -3.568 -36.060 1.00 38.34 93 SER A N 1
ATOM 744 C CA . SER A 1 93 ? 18.626 -4.480 -35.023 1.00 38.34 93 SER A CA 1
ATOM 745 C C . SER A 1 93 ? 17.636 -5.592 -34.671 1.00 38.34 93 SER A C 1
ATOM 747 O O . SER A 1 93 ? 17.187 -5.714 -33.538 1.00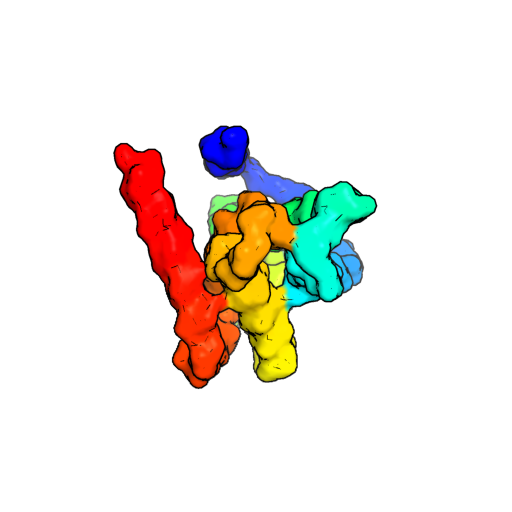 38.34 93 SER A O 1
ATOM 749 N N . ARG A 1 94 ? 17.289 -6.422 -35.666 1.00 41.41 94 ARG A N 1
ATOM 750 C CA . ARG A 1 94 ? 16.513 -7.670 -35.509 1.00 41.41 94 ARG A CA 1
ATOM 751 C C . ARG A 1 94 ? 17.388 -8.924 -35.674 1.00 41.41 94 ARG A C 1
ATOM 753 O O . ARG A 1 94 ? 17.090 -9.760 -36.520 1.00 41.41 94 ARG A O 1
ATOM 760 N N . THR A 1 95 ? 18.445 -9.076 -34.873 1.00 38.41 95 THR A N 1
ATOM 761 C CA . THR A 1 95 ? 19.279 -10.304 -34.931 1.00 38.41 95 THR A CA 1
ATOM 762 C C . THR A 1 95 ? 19.379 -11.073 -33.614 1.00 38.41 95 THR A C 1
ATOM 764 O O . THR A 1 95 ? 19.977 -12.141 -33.585 1.00 38.41 95 THR A O 1
ATOM 767 N N . PHE A 1 96 ? 18.714 -10.641 -32.543 1.00 35.28 96 PHE A N 1
ATOM 768 C CA . PHE A 1 96 ? 18.569 -11.485 -31.357 1.00 35.28 96 PHE A CA 1
ATOM 769 C C . PHE A 1 96 ? 17.089 -11.587 -30.998 1.00 35.28 96 PHE A C 1
ATOM 771 O O . PHE A 1 96 ? 16.460 -10.548 -30.799 1.00 35.28 96 PHE A O 1
ATOM 778 N N . PRO A 1 97 ? 16.498 -12.797 -30.961 1.00 37.69 97 PRO A N 1
ATOM 779 C CA . PRO A 1 97 ? 15.184 -12.960 -30.370 1.00 37.69 97 PRO A CA 1
ATOM 780 C C . PRO A 1 97 ? 15.335 -12.638 -28.883 1.00 37.69 97 PRO A C 1
ATOM 782 O O . PRO A 1 97 ? 15.965 -13.396 -28.144 1.00 37.69 97 PRO A O 1
ATOM 785 N N . SER A 1 98 ? 14.825 -11.482 -28.459 1.00 38.44 98 SER A N 1
ATOM 786 C CA . SER A 1 98 ? 14.674 -11.162 -27.046 1.00 38.44 98 SER A CA 1
ATOM 787 C C . SER A 1 98 ? 13.836 -12.266 -26.402 1.00 38.44 98 SER A C 1
ATOM 789 O O . SER A 1 98 ? 12.759 -12.630 -26.883 1.00 38.44 98 SER A O 1
ATOM 791 N N . LEU A 1 99 ? 14.386 -12.868 -25.348 1.00 37.56 99 LEU A N 1
ATOM 792 C CA . LEU A 1 99 ? 13.700 -13.872 -24.545 1.00 37.56 99 LEU A CA 1
ATOM 793 C C . LEU A 1 99 ? 12.398 -13.270 -23.984 1.00 37.56 99 LEU A C 1
ATOM 795 O O . LEU A 1 99 ? 12.393 -12.097 -23.601 1.00 37.56 99 LEU A O 1
ATOM 799 N N . PRO A 1 100 ? 11.305 -14.047 -23.886 1.00 36.50 100 PRO A N 1
ATOM 800 C CA . PRO A 1 100 ? 10.059 -13.579 -23.291 1.00 36.50 100 PRO A CA 1
ATOM 801 C C . PRO A 1 100 ? 10.282 -13.327 -21.792 1.00 36.50 100 PRO A C 1
ATOM 803 O O . PRO A 1 100 ? 10.179 -14.242 -20.978 1.00 36.50 100 PRO A O 1
ATOM 806 N N . GLY A 1 101 ? 10.648 -12.096 -21.426 1.00 45.16 101 GLY A N 1
ATOM 807 C CA . GLY A 1 101 ? 10.848 -11.710 -20.028 1.00 45.16 101 GLY A CA 1
ATOM 808 C C . GLY A 1 101 ? 11.722 -10.485 -19.738 1.00 45.16 101 GLY A C 1
ATOM 809 O O . GLY A 1 101 ? 11.756 -10.090 -18.575 1.00 45.16 101 GLY A O 1
ATOM 810 N N . ASP A 1 102 ? 12.407 -9.885 -20.722 1.00 42.28 102 ASP A N 1
ATOM 811 C CA . ASP A 1 102 ? 13.443 -8.862 -20.445 1.00 42.28 102 ASP A CA 1
ATOM 812 C C . ASP A 1 102 ? 13.044 -7.395 -20.726 1.00 42.28 102 ASP A C 1
ATOM 814 O O . ASP A 1 102 ? 13.765 -6.472 -20.363 1.00 42.28 102 ASP A O 1
ATOM 818 N N . ASP A 1 103 ? 11.856 -7.129 -21.273 1.00 51.47 103 ASP A N 1
ATOM 819 C CA . ASP A 1 103 ? 11.478 -5.774 -21.719 1.00 51.47 103 ASP A CA 1
ATOM 820 C C . ASP A 1 103 ? 10.643 -4.984 -20.689 1.00 51.47 103 ASP A C 1
ATOM 822 O O . ASP A 1 103 ? 9.701 -4.270 -21.032 1.00 51.47 103 ASP A O 1
ATOM 826 N N . CYS A 1 104 ? 10.969 -5.096 -19.397 1.00 56.22 104 CYS A N 1
ATOM 827 C CA . CYS A 1 104 ? 10.420 -4.204 -18.368 1.00 56.22 104 CYS A CA 1
ATOM 828 C C . CYS A 1 104 ? 11.472 -3.146 -17.994 1.00 56.22 104 CYS A C 1
ATOM 830 O O . CYS A 1 104 ? 12.264 -3.384 -17.081 1.00 56.22 104 CYS A O 1
ATOM 832 N N . PRO A 1 105 ? 11.477 -1.956 -18.630 1.00 69.81 105 PRO A N 1
ATOM 833 C CA . PRO A 1 105 ? 12.453 -0.897 -18.331 1.00 69.81 105 PRO A CA 1
ATOM 834 C C . PRO A 1 105 ? 12.367 -0.375 -16.887 1.00 69.81 105 PRO A C 1
ATOM 836 O O . PRO A 1 105 ? 13.305 0.242 -16.385 1.00 69.81 105 PRO A O 1
ATOM 839 N N . ASN A 1 106 ? 11.241 -0.617 -16.214 1.00 87.25 106 ASN A N 1
ATOM 840 C CA . ASN A 1 106 ? 10.986 -0.176 -14.853 1.00 87.25 106 ASN A CA 1
ATOM 841 C C . ASN A 1 106 ? 11.385 -1.258 -13.837 1.00 87.25 106 ASN A C 1
ATOM 843 O O . ASN A 1 106 ? 10.692 -2.266 -13.650 1.00 87.25 106 ASN A O 1
ATOM 847 N N . LEU A 1 107 ? 12.489 -1.010 -13.135 1.00 90.25 107 LEU A N 1
ATOM 848 C CA . LEU A 1 107 ? 13.024 -1.920 -12.131 1.00 90.25 107 LEU A CA 1
ATOM 849 C C . LEU A 1 107 ? 12.136 -2.046 -10.894 1.00 90.25 107 LEU A C 1
ATOM 851 O O . LEU A 1 107 ? 12.177 -3.093 -10.261 1.00 90.25 107 LEU A O 1
ATOM 855 N N . PHE A 1 108 ? 11.307 -1.055 -10.550 1.00 92.94 108 PHE A N 1
ATOM 856 C CA . PHE A 1 108 ? 10.400 -1.171 -9.398 1.00 92.94 108 PHE A CA 1
ATOM 857 C C . PHE A 1 108 ? 9.363 -2.269 -9.638 1.00 92.94 108 PHE A C 1
ATOM 859 O O . PHE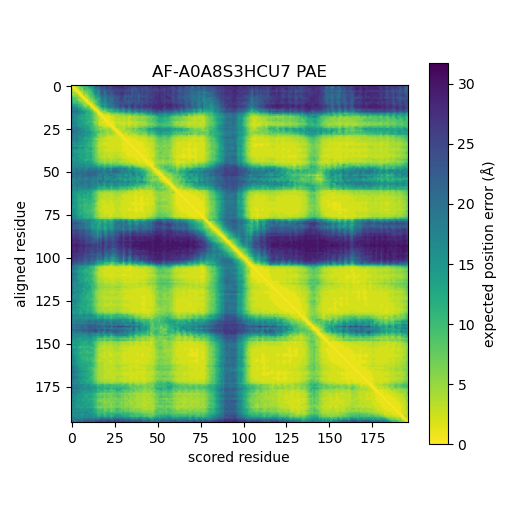 A 1 108 ? 9.114 -3.092 -8.760 1.00 92.94 108 PHE A O 1
ATOM 866 N N . ILE A 1 109 ? 8.809 -2.333 -10.853 1.00 91.38 109 ILE A N 1
ATOM 867 C CA . ILE A 1 109 ? 7.886 -3.403 -11.254 1.00 91.38 109 ILE A CA 1
ATOM 868 C C . ILE A 1 109 ? 8.613 -4.754 -11.239 1.00 91.38 109 ILE A C 1
ATOM 870 O O . ILE A 1 109 ? 8.074 -5.738 -10.731 1.00 91.38 109 ILE A O 1
ATOM 874 N N . ASN A 1 110 ? 9.853 -4.799 -11.743 1.00 90.44 110 ASN A N 1
ATOM 875 C CA . ASN A 1 110 ? 10.676 -6.009 -11.710 1.00 90.44 110 ASN A CA 1
ATOM 876 C C . ASN A 1 110 ? 10.914 -6.491 -10.268 1.00 90.44 110 ASN A C 1
ATOM 878 O O . ASN A 1 110 ? 10.646 -7.652 -9.961 1.00 90.44 110 ASN A O 1
ATOM 882 N N . TYR A 1 111 ? 11.335 -5.602 -9.367 1.00 93.75 111 TYR A N 1
ATOM 883 C CA . TYR A 1 111 ? 11.552 -5.917 -7.958 1.00 93.75 111 TYR A CA 1
ATOM 884 C C . TYR A 1 111 ? 10.270 -6.390 -7.280 1.00 93.75 111 TYR A C 1
ATOM 886 O O . TYR A 1 111 ? 10.287 -7.451 -6.661 1.00 93.75 111 TYR A O 1
ATOM 894 N N . LEU A 1 112 ? 9.152 -5.683 -7.472 1.00 94.06 112 LEU A N 1
ATOM 895 C CA . LEU A 1 112 ? 7.851 -6.063 -6.924 1.00 94.06 112 LEU A CA 1
ATOM 896 C C . LEU A 1 112 ? 7.422 -7.463 -7.382 1.00 94.06 112 LEU A C 1
ATOM 898 O O . LEU A 1 112 ? 6.994 -8.273 -6.562 1.00 94.06 112 LEU A O 1
ATOM 902 N N . SER A 1 113 ? 7.579 -7.773 -8.673 1.00 93.44 113 SER A N 1
ATOM 903 C CA . SER A 1 113 ? 7.235 -9.090 -9.233 1.00 93.44 113 SER A CA 1
ATOM 904 C C . SER A 1 113 ? 8.092 -10.235 -8.674 1.00 93.44 113 SER A C 1
ATOM 906 O O . SER A 1 113 ? 7.656 -11.388 -8.644 1.00 93.44 113 SER A O 1
ATOM 908 N N . ARG A 1 114 ? 9.314 -9.924 -8.216 1.00 93.56 114 ARG A N 1
ATOM 909 C CA . ARG A 1 114 ? 10.285 -10.890 -7.684 1.00 93.56 114 ARG A CA 1
ATOM 910 C C . ARG A 1 114 ? 10.158 -11.126 -6.181 1.00 93.56 114 ARG A C 1
ATOM 912 O O . ARG A 1 114 ? 10.738 -12.101 -5.700 1.00 93.56 114 ARG A O 1
ATOM 919 N N . ILE A 1 115 ? 9.404 -10.306 -5.443 1.00 94.50 115 ILE A N 1
ATOM 920 C CA . ILE A 1 115 ? 9.081 -10.583 -4.034 1.00 94.50 115 ILE A CA 1
ATOM 921 C C . ILE A 1 115 ? 8.324 -11.914 -3.963 1.00 94.50 115 ILE A C 1
ATOM 923 O O . ILE A 1 115 ? 7.383 -12.152 -4.721 1.00 94.50 115 ILE A O 1
ATOM 927 N N . HIS A 1 116 ? 8.766 -12.811 -3.088 1.00 94.94 116 HIS A N 1
ATOM 928 C CA . HIS A 1 116 ? 8.190 -14.154 -2.981 1.00 94.94 116 HIS A CA 1
ATOM 929 C C . HIS A 1 116 ? 8.335 -14.789 -1.598 1.00 94.94 116 HIS A C 1
ATOM 931 O O . HIS A 1 116 ? 7.866 -15.910 -1.419 1.00 94.94 116 HIS A O 1
ATOM 937 N N . ARG A 1 117 ? 9.021 -14.137 -0.651 1.00 96.19 117 ARG A N 1
ATOM 938 C CA . ARG A 1 117 ? 9.158 -14.675 0.701 1.00 96.19 117 ARG A CA 1
ATOM 939 C C . ARG A 1 117 ? 7.860 -14.445 1.459 1.00 96.19 117 ARG A C 1
ATOM 941 O O . ARG A 1 117 ? 7.318 -13.342 1.422 1.00 96.19 117 ARG A O 1
ATOM 948 N N . ASP A 1 118 ? 7.416 -15.462 2.188 1.00 94.56 118 ASP A N 1
ATOM 949 C CA . ASP A 1 118 ? 6.208 -15.368 3.008 1.00 94.56 118 ASP A CA 1
ATOM 950 C C . ASP A 1 118 ? 6.325 -14.280 4.085 1.00 94.56 118 ASP A C 1
ATOM 952 O O . ASP A 1 118 ? 5.350 -13.579 4.335 1.00 94.56 118 ASP A O 1
ATOM 956 N N . ASP A 1 119 ? 7.517 -14.081 4.664 1.00 94.69 119 ASP A N 1
ATOM 957 C CA . ASP A 1 119 ? 7.776 -12.997 5.626 1.00 94.69 119 ASP A CA 1
ATOM 958 C C . ASP A 1 119 ? 7.490 -11.618 5.014 1.00 94.69 119 ASP A C 1
ATOM 960 O O . ASP A 1 119 ? 6.808 -10.787 5.615 1.00 94.69 119 ASP A O 1
ATOM 964 N N . ASP A 1 120 ? 7.981 -11.388 3.792 1.00 95.06 120 ASP A N 1
ATOM 965 C CA . ASP A 1 120 ? 7.797 -10.121 3.084 1.00 95.06 120 ASP A CA 1
ATOM 966 C C . ASP A 1 120 ? 6.308 -9.918 2.763 1.00 95.06 120 ASP A C 1
ATOM 968 O O . ASP A 1 120 ? 5.762 -8.838 2.981 1.00 95.06 120 ASP A O 1
ATOM 972 N N . PHE A 1 121 ? 5.615 -10.968 2.307 1.00 95.81 121 PHE A N 1
ATOM 973 C CA . PHE A 1 121 ? 4.171 -10.918 2.068 1.00 95.81 121 PHE A CA 1
ATOM 974 C C . PHE A 1 121 ? 3.365 -10.668 3.341 1.00 95.81 121 PHE A C 1
ATOM 976 O O . PHE A 1 121 ? 2.395 -9.913 3.290 1.00 95.81 121 PHE A O 1
ATOM 983 N N . ASN A 1 122 ? 3.772 -11.238 4.476 1.00 94.69 122 ASN A N 1
ATOM 984 C CA . ASN A 1 122 ? 3.117 -11.000 5.754 1.00 94.69 122 ASN A CA 1
ATOM 985 C C . ASN A 1 122 ? 3.241 -9.533 6.182 1.00 94.69 122 ASN A C 1
ATOM 987 O O . ASN A 1 122 ? 2.245 -8.923 6.561 1.00 94.69 122 ASN A O 1
ATOM 991 N N . ILE A 1 123 ? 4.436 -8.946 6.061 1.00 94.12 123 ILE A N 1
ATOM 992 C CA . ILE A 1 123 ? 4.673 -7.529 6.373 1.00 94.12 123 ILE A CA 1
ATOM 993 C C . ILE A 1 123 ? 3.802 -6.629 5.491 1.00 94.12 123 ILE A C 1
ATOM 995 O O . ILE A 1 123 ? 3.151 -5.715 5.999 1.00 94.12 123 ILE A O 1
ATOM 999 N N . LEU A 1 124 ? 3.757 -6.904 4.183 1.00 95.81 124 LEU A N 1
ATOM 1000 C CA . LEU A 1 124 ? 2.934 -6.152 3.235 1.00 95.81 124 LEU A CA 1
ATOM 1001 C C . LEU A 1 124 ? 1.443 -6.261 3.578 1.00 95.81 124 LEU A C 1
ATOM 1003 O O . LEU A 1 124 ? 0.769 -5.240 3.708 1.00 95.81 124 LEU A O 1
ATOM 1007 N N . LEU A 1 125 ? 0.935 -7.484 3.760 1.00 95.12 125 LEU A N 1
ATOM 1008 C CA . LEU A 1 125 ? -0.476 -7.734 4.055 1.00 95.12 125 LEU A CA 1
ATOM 1009 C C . LEU A 1 125 ? -0.896 -7.087 5.376 1.00 95.12 125 LEU A C 1
ATOM 1011 O O . LEU A 1 125 ? -1.863 -6.330 5.398 1.00 95.12 125 LEU A O 1
ATOM 1015 N N . ARG A 1 126 ? -0.125 -7.286 6.450 1.00 93.75 126 ARG A N 1
ATOM 1016 C CA . ARG A 1 126 ? -0.396 -6.649 7.745 1.00 93.75 126 ARG A CA 1
ATOM 1017 C C . ARG A 1 126 ? -0.354 -5.132 7.665 1.00 93.75 126 ARG A C 1
ATOM 1019 O O . ARG A 1 126 ? -1.165 -4.471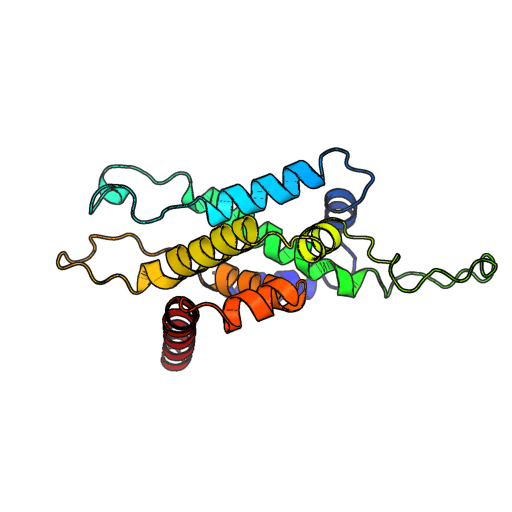 8.308 1.00 93.75 126 ARG A O 1
ATOM 1026 N N . GLY A 1 127 ? 0.566 -4.576 6.877 1.00 93.62 127 GLY A N 1
ATOM 1027 C CA . GLY A 1 127 ? 0.629 -3.143 6.622 1.00 93.62 127 GLY A CA 1
ATOM 1028 C C . GLY A 1 127 ? -0.646 -2.627 5.951 1.00 93.62 127 GLY A C 1
ATOM 1029 O O . GLY A 1 127 ? -1.239 -1.666 6.438 1.00 93.62 127 GLY A O 1
ATOM 1030 N N . PHE A 1 128 ? -1.118 -3.297 4.893 1.00 94.94 128 PHE A N 1
ATOM 1031 C CA . PHE A 1 128 ? -2.390 -2.960 4.246 1.00 94.94 128 PHE A CA 1
ATOM 1032 C C . PHE A 1 128 ? -3.575 -3.083 5.204 1.00 94.94 128 PHE A C 1
ATOM 1034 O O . PHE A 1 128 ? -4.341 -2.131 5.327 1.00 94.94 128 PHE A O 1
ATOM 1041 N N . CYS A 1 129 ? -3.703 -4.203 5.921 1.00 93.00 129 CYS A N 1
ATOM 1042 C CA . CYS A 1 129 ? -4.783 -4.412 6.883 1.00 93.00 129 CYS A CA 1
ATOM 1043 C C . CYS A 1 129 ? -4.774 -3.330 7.971 1.00 93.00 129 CYS A C 1
ATOM 1045 O O . CYS A 1 129 ? -5.812 -2.725 8.227 1.00 93.00 129 CYS A O 1
ATOM 1047 N N . ARG A 1 130 ? -3.618 -3.015 8.573 1.00 91.75 130 ARG A N 1
ATOM 1048 C CA . ARG A 1 130 ? -3.512 -1.980 9.617 1.00 91.75 130 ARG A CA 1
ATOM 1049 C C . ARG A 1 130 ? -3.972 -0.614 9.116 1.00 91.75 130 ARG A C 1
ATOM 1051 O O . ARG A 1 130 ? -4.735 0.065 9.799 1.00 91.75 130 ARG A O 1
ATOM 1058 N N . LEU A 1 131 ? -3.493 -0.204 7.944 1.00 92.38 131 LEU A N 1
ATOM 1059 C CA . LEU A 1 131 ? -3.790 1.120 7.412 1.00 92.38 131 LEU A CA 1
ATOM 1060 C C . LEU A 1 131 ? -5.237 1.222 6.917 1.00 92.38 131 LEU A C 1
ATOM 1062 O O . LEU A 1 131 ? -5.924 2.177 7.259 1.00 92.38 131 LEU A O 1
ATOM 1066 N N . LEU A 1 132 ? -5.734 0.228 6.178 1.00 91.69 132 LEU A N 1
ATOM 1067 C CA . LEU A 1 132 ? -7.102 0.243 5.648 1.00 91.69 132 LEU A CA 1
ATOM 1068 C C . LEU A 1 132 ? -8.165 0.107 6.744 1.00 91.69 132 LEU A C 1
ATOM 1070 O O . LEU A 1 132 ? -9.236 0.691 6.608 1.00 91.69 132 LEU A O 1
ATOM 1074 N N . ASN A 1 133 ? -7.881 -0.604 7.840 1.00 89.38 133 ASN A N 1
ATOM 1075 C CA . ASN A 1 133 ? -8.808 -0.695 8.971 1.00 89.38 133 ASN A CA 1
ATOM 1076 C C . ASN A 1 133 ? -8.795 0.536 9.878 1.00 89.38 133 ASN A C 1
ATOM 1078 O O . ASN A 1 133 ? -9.713 0.679 10.677 1.00 89.38 133 ASN A O 1
ATOM 1082 N N . ASN A 1 134 ? -7.812 1.437 9.779 1.00 87.75 134 ASN A N 1
ATOM 1083 C CA . ASN A 1 134 ? -7.718 2.612 10.650 1.00 87.75 134 ASN A CA 1
ATOM 1084 C C . ASN A 1 134 ? -9.049 3.390 10.821 1.00 87.75 134 ASN A C 1
ATOM 1086 O O . ASN A 1 134 ? -9.429 3.627 11.968 1.00 87.75 134 ASN A O 1
ATOM 1090 N N . PRO A 1 135 ? -9.804 3.742 9.759 1.00 80.25 135 PRO A N 1
ATOM 1091 C CA . PRO A 1 135 ? -11.075 4.452 9.924 1.00 80.25 135 PRO A CA 1
ATOM 1092 C C . PRO A 1 135 ? -12.220 3.595 10.475 1.00 80.25 135 PRO A C 1
ATOM 1094 O O . PRO A 1 135 ? -13.228 4.162 10.899 1.00 80.25 135 PRO A O 1
ATOM 1097 N N . LEU A 1 136 ? -12.072 2.267 10.480 1.00 79.62 136 LEU A N 1
ATOM 1098 C CA . LEU A 1 136 ? -13.034 1.316 11.039 1.00 79.62 136 LEU A CA 1
ATOM 1099 C C . LEU A 1 136 ? -12.823 1.044 12.530 1.00 79.62 136 LEU A C 1
ATOM 1101 O O . LEU A 1 136 ? -13.694 0.446 13.163 1.00 79.62 136 LEU A O 1
ATOM 1105 N N . ILE A 1 137 ? -11.686 1.454 13.100 1.00 76.31 137 ILE A N 1
ATOM 1106 C CA . ILE A 1 137 ? -11.396 1.235 14.517 1.00 76.31 137 ILE A CA 1
ATOM 1107 C C . ILE A 1 137 ? -12.411 2.018 15.354 1.00 76.31 137 ILE A C 1
ATOM 1109 O O . ILE A 1 137 ? -12.398 3.249 15.411 1.00 76.31 137 ILE A O 1
ATOM 1113 N N . GLN A 1 138 ? -13.292 1.279 16.027 1.00 65.00 138 GLN A N 1
ATOM 1114 C CA . GLN A 1 138 ? -14.222 1.832 16.999 1.00 65.00 138 GLN A CA 1
ATOM 1115 C C . GLN A 1 138 ? -13.526 1.942 18.350 1.00 65.00 138 GLN A C 1
ATOM 1117 O O . GLN A 1 138 ? -13.205 0.936 18.981 1.00 65.00 138 GLN A O 1
ATOM 1122 N N . THR A 1 139 ? -13.332 3.170 18.817 1.00 61.75 139 THR A N 1
ATOM 1123 C CA . THR A 1 139 ? -12.907 3.422 20.193 1.00 61.75 139 THR A CA 1
ATOM 1124 C C . THR A 1 139 ? -14.092 3.947 20.989 1.00 61.75 139 THR A C 1
ATOM 1126 O O . THR A 1 139 ? -14.888 4.734 20.483 1.00 61.75 139 THR A O 1
ATOM 1129 N N . TYR A 1 140 ? -14.195 3.547 22.259 1.00 64.62 140 TYR A N 1
ATOM 1130 C CA . TYR A 1 140 ? -15.221 4.042 23.190 1.00 64.62 140 TYR A CA 1
ATOM 1131 C C . TYR A 1 140 ? -15.168 5.564 23.403 1.00 64.62 140 TYR A C 1
ATOM 1133 O O . TYR A 1 140 ? -16.110 6.157 23.923 1.00 64.62 140 TYR A O 1
ATOM 1141 N N . LEU A 1 141 ? -14.055 6.189 23.020 1.00 69.50 141 LEU A N 1
ATOM 1142 C CA . LEU A 1 141 ? -13.790 7.607 23.167 1.00 69.50 141 LEU A CA 1
ATOM 1143 C C . LEU A 1 141 ? -14.019 8.315 21.819 1.00 69.50 141 LEU A C 1
ATOM 1145 O O . LEU A 1 141 ? -13.363 7.978 20.829 1.00 69.50 141 LEU A O 1
ATOM 1149 N N . PRO A 1 142 ? -14.932 9.300 21.749 1.00 59.78 142 PRO A N 1
ATOM 1150 C CA . PRO A 1 142 ? -15.221 10.004 20.508 1.00 59.78 142 PRO A CA 1
ATOM 1151 C C . PRO A 1 142 ? -13.983 10.769 20.032 1.00 59.78 142 PRO A C 1
ATOM 1153 O O . PRO A 1 142 ? -13.330 11.468 20.810 1.00 59.78 142 PRO A O 1
ATOM 1156 N N . GLY A 1 143 ? -13.658 10.619 18.744 1.00 64.44 143 GLY A N 1
ATOM 1157 C CA . GLY A 1 143 ? -12.516 11.290 18.126 1.00 64.44 143 GLY A CA 1
ATOM 1158 C C . GLY A 1 143 ? -11.177 10.944 18.777 1.00 64.44 143 GLY A C 1
ATOM 1159 O O . GLY A 1 143 ? -10.306 11.791 18.824 1.00 64.44 143 GLY A O 1
ATOM 1160 N N . SER A 1 144 ? -10.991 9.752 19.346 1.00 60.97 144 SER A N 1
ATOM 1161 C CA . SER A 1 144 ? -9.721 9.407 20.005 1.00 60.97 144 SER A CA 1
ATOM 1162 C C . SER A 1 144 ? -8.640 8.889 19.059 1.00 60.97 144 SER A C 1
ATOM 1164 O O . SER A 1 144 ? -7.479 8.785 19.458 1.00 60.97 144 SER A O 1
ATOM 1166 N N . CYS A 1 145 ? -9.011 8.553 17.822 1.00 65.62 145 CYS A N 1
ATOM 1167 C CA . CYS A 1 145 ? -8.120 8.014 16.802 1.00 65.62 145 CYS A CA 1
ATOM 1168 C C . CYS A 1 145 ? -8.131 8.915 15.571 1.00 65.62 145 CYS A C 1
ATOM 1170 O O . CYS A 1 145 ? -9.194 9.273 15.057 1.00 65.62 145 CYS A O 1
ATOM 1172 N N . LYS A 1 146 ? -6.934 9.256 15.091 1.00 73.62 146 LYS A N 1
ATOM 1173 C CA . LYS A 1 146 ? -6.762 9.968 13.830 1.00 73.62 146 LYS A CA 1
ATOM 1174 C C . LYS A 1 146 ? -7.138 9.034 12.680 1.00 73.62 146 LYS A C 1
ATOM 1176 O O . LYS A 1 146 ? -6.688 7.886 12.650 1.00 73.62 146 LYS A O 1
ATOM 1181 N N . LYS A 1 147 ? -7.962 9.534 11.756 1.00 81.88 147 LYS A N 1
ATOM 1182 C CA . LYS A 1 147 ? -8.271 8.852 10.496 1.00 81.88 147 LYS A CA 1
ATOM 1183 C C . LYS A 1 147 ? -7.237 9.240 9.446 1.00 81.88 147 LYS A C 1
ATOM 1185 O O . LYS A 1 147 ? -6.970 10.429 9.282 1.00 81.88 147 LYS A O 1
ATOM 1190 N N . ILE A 1 148 ? -6.692 8.260 8.737 1.00 85.19 148 ILE A N 1
ATOM 1191 C CA . ILE A 1 148 ? -5.775 8.514 7.623 1.00 85.19 148 ILE A CA 1
ATOM 1192 C C . ILE A 1 148 ? -6.507 9.155 6.434 1.00 85.19 148 ILE A C 1
ATOM 1194 O O . ILE A 1 148 ? -7.633 8.779 6.109 1.00 85.19 148 ILE A O 1
ATOM 1198 N N . GLY A 1 149 ? -5.854 10.111 5.767 1.00 84.25 149 GLY A N 1
ATOM 1199 C CA . GLY A 1 149 ? -6.395 10.794 4.583 1.00 84.25 149 GLY A CA 1
ATOM 1200 C C . GLY A 1 149 ? -6.117 10.098 3.243 1.00 84.25 149 GLY A C 1
ATOM 1201 O O . GLY A 1 149 ? -6.797 10.385 2.265 1.00 84.25 149 GLY A O 1
ATOM 1202 N N . PHE A 1 150 ? -5.164 9.162 3.202 1.00 88.50 150 PHE A N 1
ATOM 1203 C CA . PHE A 1 150 ? -4.599 8.572 1.975 1.00 88.50 150 PHE A CA 1
ATOM 1204 C C . PHE A 1 150 ? -5.109 7.144 1.685 1.00 88.50 150 PHE A C 1
ATOM 1206 O O . PHE A 1 150 ? -4.394 6.274 1.182 1.00 88.50 150 PHE A O 1
ATOM 1213 N N . TYR A 1 151 ? -6.356 6.847 2.064 1.00 89.81 151 TYR A N 1
ATOM 1214 C CA . TYR A 1 151 ? -6.932 5.508 1.886 1.00 89.81 151 TYR A CA 1
ATOM 1215 C C . TYR A 1 151 ? -7.127 5.143 0.405 1.00 89.81 151 TYR A C 1
ATOM 1217 O O . TYR A 1 151 ? -7.016 3.972 0.042 1.00 89.81 151 TYR A O 1
ATOM 1225 N N . GLN A 1 1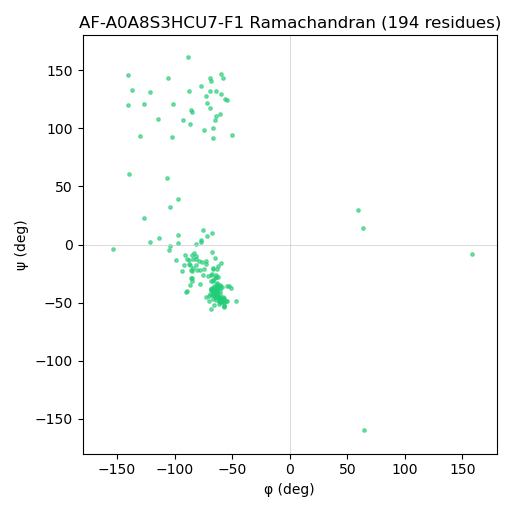52 ? -7.376 6.131 -0.460 1.00 89.69 152 GLN A N 1
ATOM 1226 C CA . GLN A 1 152 ? -7.552 5.916 -1.898 1.00 89.69 152 GLN A CA 1
ATOM 1227 C C . GLN A 1 152 ? -6.254 5.406 -2.531 1.00 89.69 152 GLN A C 1
ATOM 1229 O O . GLN A 1 152 ? -6.262 4.423 -3.273 1.00 89.69 152 GLN A O 1
ATOM 1234 N N . GLU A 1 153 ? -5.126 6.015 -2.173 1.00 91.88 153 GLU A N 1
ATOM 1235 C CA . GLU A 1 153 ? -3.795 5.590 -2.586 1.00 91.88 153 GLU A CA 1
ATOM 1236 C C . GLU A 1 153 ? -3.490 4.175 -2.104 1.00 91.88 153 GLU A C 1
ATOM 1238 O O . GLU A 1 153 ? -2.943 3.382 -2.865 1.00 91.88 153 GLU A O 1
ATOM 1243 N N . LEU A 1 154 ? -3.890 3.813 -0.881 1.00 93.19 154 LEU A N 1
ATOM 1244 C CA . LEU A 1 154 ? -3.718 2.450 -0.373 1.00 93.19 154 LEU A CA 1
ATOM 1245 C C . LEU A 1 154 ? -4.527 1.419 -1.162 1.00 93.19 154 LEU A C 1
ATOM 1247 O O . LEU A 1 154 ? -4.007 0.338 -1.437 1.00 93.19 154 LEU A O 1
ATOM 1251 N N . LEU A 1 155 ? -5.764 1.739 -1.555 1.00 93.06 155 LEU A N 1
ATOM 1252 C CA . LEU A 1 155 ? -6.591 0.857 -2.385 1.00 93.06 155 LEU A CA 1
ATOM 1253 C C . LEU A 1 155 ? -5.973 0.656 -3.776 1.00 93.06 155 LEU A C 1
ATOM 1255 O O . LEU A 1 155 ? -5.862 -0.478 -4.249 1.00 93.06 155 LEU A O 1
ATOM 1259 N N . ILE A 1 156 ? -5.513 1.740 -4.411 1.00 93.06 156 ILE A N 1
ATOM 1260 C CA . ILE A 1 156 ? -4.821 1.681 -5.707 1.00 93.06 156 ILE A CA 1
ATOM 1261 C C . ILE A 1 156 ? -3.527 0.875 -5.575 1.00 93.06 156 ILE A C 1
ATOM 1263 O O . ILE A 1 156 ? -3.259 -0.006 -6.394 1.00 93.06 156 ILE A O 1
ATOM 1267 N N . LEU A 1 157 ? -2.737 1.134 -4.533 1.00 94.44 157 LEU A N 1
ATOM 1268 C CA . LEU A 1 157 ? -1.478 0.446 -4.279 1.00 94.44 157 LEU A CA 1
ATOM 1269 C C . LEU A 1 157 ? -1.699 -1.051 -4.044 1.00 94.44 157 LEU A C 1
ATOM 1271 O O . LEU A 1 157 ? -0.991 -1.867 -4.634 1.00 94.44 157 LEU A O 1
ATOM 1275 N N . PHE A 1 158 ? -2.706 -1.422 -3.250 1.00 95.44 158 PHE A N 1
ATOM 1276 C CA . PHE A 1 158 ? -3.081 -2.817 -3.026 1.00 95.44 158 PHE A CA 1
ATOM 1277 C C . PHE A 1 158 ? -3.434 -3.518 -4.342 1.00 95.44 158 PHE A C 1
ATOM 1279 O O . PHE A 1 158 ? -2.922 -4.605 -4.631 1.00 95.44 158 PHE A O 1
ATOM 1286 N N . TRP A 1 159 ? -4.251 -2.868 -5.177 1.00 93.94 159 TRP A N 1
ATOM 1287 C CA . TRP A 1 159 ? -4.595 -3.385 -6.497 1.00 93.94 159 TRP A CA 1
ATOM 1288 C C . TRP A 1 159 ? -3.353 -3.579 -7.375 1.00 93.94 159 TRP A C 1
ATOM 1290 O O . TRP A 1 159 ? -3.172 -4.659 -7.940 1.00 93.94 159 TRP A O 1
ATOM 1300 N N . LYS A 1 160 ? -2.447 -2.592 -7.439 1.00 93.19 160 LYS A N 1
ATOM 1301 C CA . LYS A 1 160 ? -1.187 -2.702 -8.197 1.00 93.19 160 LYS A CA 1
ATOM 1302 C C . LYS A 1 160 ? -0.313 -3.850 -7.685 1.00 93.19 160 LYS A C 1
ATOM 1304 O O . LYS A 1 160 ? 0.232 -4.594 -8.496 1.00 93.19 160 LYS A O 1
ATOM 1309 N N . PHE A 1 161 ? -0.193 -4.039 -6.370 1.00 95.06 161 PHE A N 1
ATOM 1310 C CA . PHE A 1 161 ? 0.573 -5.149 -5.788 1.00 95.06 161 PHE A CA 1
ATOM 1311 C C . PHE A 1 161 ? 0.004 -6.510 -6.199 1.00 95.06 161 PHE A C 1
ATOM 1313 O O . PHE A 1 161 ? 0.752 -7.382 -6.645 1.00 95.06 161 PHE A O 1
ATOM 1320 N N . CYS A 1 162 ? -1.317 -6.670 -6.124 1.00 94.69 162 CYS A N 1
ATOM 1321 C CA . CYS A 1 162 ? -2.000 -7.886 -6.562 1.00 94.69 162 CYS A CA 1
ATOM 1322 C C . CYS A 1 162 ? -1.880 -8.124 -8.070 1.00 94.69 162 CYS A C 1
ATOM 1324 O O . CYS A 1 162 ? -1.742 -9.264 -8.520 1.00 94.69 162 CYS A O 1
ATOM 1326 N N . ASP A 1 163 ? -1.930 -7.056 -8.865 1.00 93.06 163 ASP A N 1
ATOM 1327 C CA . ASP A 1 163 ? -1.831 -7.169 -10.310 1.00 93.06 163 ASP A CA 1
ATOM 1328 C C . ASP A 1 163 ? -0.418 -7.577 -10.754 1.00 93.06 163 ASP A C 1
ATOM 1330 O O . ASP A 1 163 ? -0.265 -8.550 -11.498 1.00 93.06 163 ASP A O 1
ATOM 1334 N N . ARG A 1 164 ? 0.612 -6.894 -10.236 1.00 92.69 164 ARG A N 1
ATOM 1335 C CA . ARG A 1 164 ? 2.020 -7.101 -10.617 1.00 92.69 164 ARG A CA 1
ATOM 1336 C C . ARG A 1 164 ? 2.666 -8.329 -9.979 1.00 92.69 164 ARG A C 1
ATOM 1338 O O . ARG A 1 164 ? 3.648 -8.835 -10.520 1.00 92.69 164 ARG A O 1
ATOM 1345 N N . ASN A 1 165 ? 2.141 -8.827 -8.861 1.00 96.06 165 ASN A N 1
ATOM 1346 C CA . ASN A 1 165 ? 2.662 -10.011 -8.186 1.00 96.06 165 ASN A CA 1
ATOM 1347 C C . ASN A 1 165 ? 1.539 -11.014 -7.884 1.00 96.06 165 ASN A C 1
ATOM 1349 O O . ASN A 1 165 ? 0.893 -10.980 -6.837 1.00 96.06 165 ASN A O 1
ATOM 1353 N N . LYS A 1 166 ? 1.339 -11.975 -8.796 1.00 95.75 166 LYS A N 1
ATOM 1354 C CA . LYS A 1 166 ? 0.309 -13.009 -8.623 1.00 95.75 166 LYS A CA 1
ATOM 1355 C C . LYS A 1 166 ? 0.571 -13.911 -7.411 1.00 95.75 166 LYS A C 1
ATOM 1357 O O . LYS A 1 166 ? -0.386 -14.402 -6.827 1.00 95.75 166 LYS A O 1
ATOM 1362 N N . LYS A 1 167 ? 1.832 -14.112 -6.996 1.00 96.56 167 LYS A N 1
ATOM 1363 C CA . LYS A 1 167 ? 2.152 -14.892 -5.784 1.00 96.56 167 LYS A CA 1
ATOM 1364 C C . LYS A 1 167 ? 1.620 -14.194 -4.534 1.00 96.56 167 LYS A C 1
ATOM 1366 O O . LYS A 1 167 ? 1.022 -14.859 -3.697 1.00 96.56 167 LYS A O 1
ATOM 1371 N N . PHE A 1 168 ? 1.770 -12.870 -4.458 1.00 96.69 168 PHE A N 1
ATOM 1372 C CA . PHE A 1 168 ? 1.173 -12.071 -3.390 1.00 96.69 168 PHE A CA 1
ATOM 1373 C C . PHE A 1 168 ? -0.357 -12.178 -3.405 1.00 96.69 168 PHE A C 1
ATOM 1375 O O . PHE A 1 168 ? -0.949 -12.468 -2.374 1.00 96.69 168 PHE A O 1
ATOM 1382 N N . LEU A 1 169 ? -1.001 -12.052 -4.573 1.00 96.00 169 LEU A N 1
ATOM 1383 C CA . LEU A 1 169 ? -2.455 -12.234 -4.687 1.00 96.00 169 LEU A CA 1
ATOM 1384 C C . LEU A 1 169 ? -2.911 -13.607 -4.157 1.00 96.00 169 LEU A C 1
ATOM 1386 O O . LEU A 1 169 ? -3.836 -13.679 -3.352 1.00 96.00 169 LEU A O 1
ATOM 1390 N N . TYR A 1 170 ? -2.250 -14.695 -4.563 1.00 95.69 170 TYR A N 1
ATOM 1391 C CA . TYR A 1 170 ? -2.569 -16.033 -4.052 1.00 95.69 170 TYR A CA 1
ATOM 1392 C C . TYR A 1 170 ? -2.321 -16.163 -2.546 1.00 95.69 170 TYR A C 1
ATOM 1394 O O . TYR A 1 170 ? -3.110 -16.812 -1.860 1.00 95.69 170 TYR A O 1
ATOM 1402 N N . TYR A 1 171 ? -1.260 -15.540 -2.027 1.00 96.00 171 TYR A N 1
ATOM 1403 C CA . TYR A 1 171 ? -0.986 -15.490 -0.593 1.00 96.00 171 TYR A CA 1
ATOM 1404 C C . TYR A 1 171 ? -2.132 -14.811 0.167 1.00 96.00 171 TYR A C 1
ATOM 1406 O O . TYR A 1 171 ? -2.637 -15.380 1.131 1.00 96.00 171 TYR A O 1
ATOM 1414 N N . VAL A 1 172 ? -2.608 -13.652 -0.306 1.00 95.12 172 VAL A N 1
ATOM 1415 C CA . VAL A 1 172 ? -3.744 -12.933 0.295 1.00 95.12 172 VAL A CA 1
ATOM 1416 C C . VAL A 1 172 ? -5.011 -13.786 0.278 1.00 95.12 172 VAL A C 1
ATOM 1418 O O . VAL A 1 172 ? -5.653 -13.928 1.310 1.00 95.12 172 VAL A O 1
ATOM 1421 N N . LEU A 1 173 ? -5.345 -14.406 -0.859 1.00 93.25 173 LEU A N 1
ATOM 1422 C CA . LEU A 1 173 ? -6.552 -15.234 -0.995 1.00 93.25 173 LEU A CA 1
ATOM 1423 C C . LEU A 1 173 ? -6.531 -16.494 -0.118 1.00 93.25 173 LEU A C 1
ATOM 1425 O O . LEU A 1 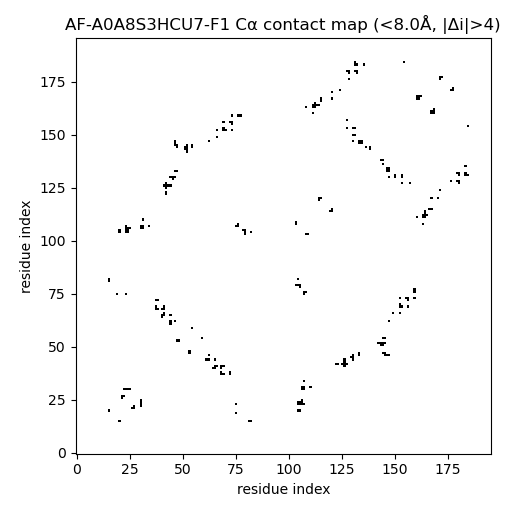173 ? -7.586 -16.991 0.268 1.00 93.25 173 LEU A O 1
ATOM 1429 N N . LYS A 1 174 ? -5.341 -17.031 0.169 1.00 92.81 174 LYS A N 1
ATOM 1430 C CA . LYS A 1 174 ? -5.164 -18.191 1.051 1.00 92.81 174 LYS A CA 1
ATOM 1431 C C . LYS A 1 174 ? -5.078 -17.795 2.530 1.00 92.81 174 LYS A C 1
ATOM 1433 O O . LYS A 1 174 ? -5.305 -18.640 3.394 1.00 92.81 174 LYS A O 1
ATOM 1438 N N . SER A 1 175 ? -4.719 -16.547 2.823 1.00 91.12 175 SER A N 1
ATOM 1439 C CA . SER A 1 175 ? -4.583 -16.038 4.185 1.00 91.12 175 SER A CA 1
ATOM 1440 C C . SER A 1 175 ? -5.943 -15.918 4.874 1.00 91.12 175 SER A C 1
ATOM 1442 O O . SER A 1 175 ? -6.933 -15.510 4.269 1.00 91.12 175 SER A O 1
ATOM 1444 N N . SER A 1 176 ? -5.986 -16.207 6.175 1.00 89.56 176 SER A N 1
ATOM 1445 C CA . SER A 1 176 ? -7.163 -15.941 7.011 1.00 89.56 176 SER A CA 1
ATOM 1446 C C . SER A 1 176 ? -7.445 -14.443 7.177 1.00 89.56 176 SER A C 1
ATOM 1448 O O . SER A 1 176 ? -8.575 -14.070 7.474 1.00 89.56 176 SER A O 1
ATOM 1450 N N . GLU A 1 177 ? -6.442 -13.587 6.948 1.00 84.81 177 GLU A N 1
ATOM 1451 C CA . GLU A 1 177 ? -6.533 -12.122 7.066 1.00 84.81 177 GLU A CA 1
ATOM 1452 C C . GLU A 1 177 ? -7.255 -11.466 5.864 1.00 84.81 177 GLU A C 1
ATOM 1454 O O . GLU A 1 177 ? -7.382 -10.247 5.795 1.00 84.81 177 GLU A O 1
ATOM 1459 N N . VAL A 1 178 ? -7.755 -12.246 4.892 1.00 90.00 178 VAL A N 1
ATOM 1460 C CA . VAL A 1 178 ? -8.472 -11.705 3.719 1.00 90.00 178 VAL A CA 1
ATOM 1461 C C . VAL A 1 178 ? -9.729 -10.919 4.104 1.00 90.00 178 VAL A C 1
ATOM 1463 O O . VAL A 1 178 ? -10.051 -9.923 3.459 1.00 90.00 178 VAL A O 1
ATOM 1466 N N . LEU A 1 179 ? -10.432 -11.336 5.162 1.00 86.56 179 LEU A N 1
ATOM 1467 C CA . LEU A 1 179 ? -11.622 -10.633 5.648 1.00 86.56 179 LEU A CA 1
ATOM 1468 C C . LEU A 1 179 ? -11.259 -9.273 6.243 1.00 86.56 179 LEU A C 1
ATOM 1470 O O . LEU A 1 179 ? -11.955 -8.296 5.970 1.00 86.56 179 LEU A O 1
ATOM 1474 N N . ASP A 1 180 ? -10.134 -9.194 6.955 1.00 88.12 180 ASP A N 1
ATOM 1475 C CA . ASP A 1 180 ? -9.618 -7.939 7.508 1.00 88.12 180 ASP A CA 1
ATOM 1476 C C . ASP A 1 180 ? -9.266 -6.940 6.404 1.00 88.12 180 ASP A C 1
ATOM 1478 O O . ASP A 1 180 ? -9.246 -5.736 6.635 1.00 88.12 180 ASP A O 1
ATOM 1482 N N . LEU A 1 181 ? -9.036 -7.409 5.180 1.00 90.44 181 LEU A N 1
ATOM 1483 C CA . LEU A 1 181 ? -8.860 -6.549 4.021 1.00 90.44 181 LEU A CA 1
ATOM 1484 C C . LEU A 1 181 ? -10.183 -6.243 3.302 1.00 90.44 181 LEU A C 1
ATOM 1486 O O . LEU A 1 181 ? -10.421 -5.115 2.871 1.00 90.44 181 LEU A O 1
ATOM 1490 N N . LEU A 1 182 ? -11.058 -7.238 3.158 1.00 89.44 182 LEU A N 1
ATOM 1491 C CA . LEU A 1 182 ? -12.308 -7.098 2.414 1.00 89.44 182 LEU A CA 1
ATOM 1492 C C . LEU A 1 182 ? -13.277 -6.129 3.099 1.00 89.44 182 LEU A C 1
ATOM 1494 O O . LEU A 1 182 ? -13.920 -5.332 2.419 1.00 89.44 182 LEU A O 1
ATOM 1498 N N . VAL A 1 183 ? -13.371 -6.173 4.430 1.00 91.06 183 VAL A N 1
ATOM 1499 C CA . VAL A 1 183 ? -14.264 -5.304 5.211 1.00 91.06 183 VAL A CA 1
ATOM 1500 C C . VAL A 1 183 ? -13.985 -3.813 4.961 1.00 91.06 183 VAL A C 1
ATOM 1502 O O . VAL A 1 183 ? -14.924 -3.120 4.561 1.00 91.06 183 VAL A O 1
ATOM 1505 N N . PRO A 1 184 ? -12.749 -3.288 5.109 1.00 89.25 184 PRO A N 1
ATOM 1506 C CA . PRO A 1 184 ? -12.473 -1.887 4.795 1.00 89.25 184 PRO A CA 1
ATOM 1507 C C . PRO A 1 184 ? -12.662 -1.549 3.319 1.00 89.25 184 PRO A C 1
ATOM 1509 O O . PRO A 1 184 ? -13.189 -0.481 3.022 1.00 89.25 184 PRO A O 1
ATOM 1512 N N . ILE A 1 185 ? -12.331 -2.449 2.386 1.00 89.56 185 ILE A N 1
ATOM 1513 C CA . ILE A 1 185 ? -12.593 -2.219 0.954 1.00 89.56 185 ILE A CA 1
ATOM 1514 C C . ILE A 1 185 ? -14.094 -2.014 0.700 1.00 89.56 185 ILE A C 1
ATOM 1516 O O . ILE A 1 185 ? -14.483 -1.063 0.023 1.00 89.56 185 ILE A O 1
ATOM 1520 N N . LEU A 1 186 ? -14.941 -2.885 1.254 1.00 87.88 186 LEU A N 1
ATOM 1521 C CA . LEU A 1 186 ? -16.394 -2.788 1.115 1.00 87.88 186 LEU A CA 1
ATOM 1522 C C . LEU A 1 186 ? -16.953 -1.546 1.806 1.00 87.88 186 LEU A C 1
ATOM 1524 O O . LEU A 1 186 ? -17.846 -0.905 1.257 1.00 87.88 186 LEU A O 1
ATOM 1528 N N . TYR A 1 187 ? -16.420 -1.193 2.978 1.00 89.44 187 TYR A N 1
ATOM 1529 C CA . TYR A 1 187 ? -16.779 0.040 3.669 1.00 89.44 187 TYR A CA 1
ATOM 1530 C C . TYR A 1 187 ? -16.520 1.261 2.783 1.00 89.44 187 TYR A C 1
ATOM 1532 O O . TYR A 1 187 ? -17.449 2.023 2.539 1.00 89.44 187 TYR A O 1
ATOM 1540 N N . PHE A 1 188 ? -15.307 1.411 2.238 1.00 86.31 188 PHE A N 1
ATOM 1541 C CA . PHE A 1 188 ? -14.973 2.547 1.373 1.00 86.31 188 PHE A CA 1
ATOM 1542 C C . PHE A 1 188 ? -15.779 2.555 0.073 1.00 86.31 188 PHE A C 1
ATOM 1544 O O . PHE A 1 188 ? -16.155 3.620 -0.408 1.00 86.31 188 PHE A O 1
ATOM 1551 N N . LEU A 1 189 ? -16.077 1.383 -0.494 1.00 86.75 189 LEU A N 1
ATOM 1552 C CA . LEU A 1 189 ? -16.939 1.279 -1.672 1.00 86.75 189 LEU A CA 1
ATOM 1553 C C . LEU A 1 189 ? -18.375 1.727 -1.367 1.00 86.75 189 LEU A C 1
ATOM 1555 O O . LEU A 1 189 ? -19.004 2.392 -2.188 1.00 86.75 189 LEU A O 1
ATOM 1559 N N . ASN A 1 190 ? -18.899 1.352 -0.199 1.00 87.50 190 ASN A N 1
ATOM 1560 C CA . ASN A 1 190 ? -20.228 1.758 0.238 1.00 87.50 190 ASN A CA 1
ATOM 1561 C C . ASN A 1 190 ? -20.286 3.259 0.554 1.00 87.50 190 ASN A C 1
ATOM 1563 O O . ASN A 1 190 ? -21.233 3.913 0.137 1.00 87.50 190 ASN A O 1
ATOM 1567 N N . ASP A 1 191 ? -19.268 3.790 1.232 1.00 85.88 191 ASP A N 1
ATOM 1568 C CA . ASP A 1 191 ? -19.116 5.216 1.552 1.00 85.88 191 ASP A CA 1
ATOM 1569 C C . ASP A 1 191 ? -19.088 6.069 0.270 1.00 85.88 191 ASP A C 1
ATOM 1571 O O . ASP A 1 191 ? -19.884 6.992 0.103 1.00 85.88 191 ASP A O 1
ATOM 1575 N N . ALA A 1 192 ? -18.290 5.655 -0.722 1.00 83.81 192 ALA A N 1
ATOM 1576 C CA . ALA A 1 192 ? -18.228 6.306 -2.031 1.00 83.81 192 ALA A CA 1
ATOM 1577 C C . ALA A 1 192 ? -19.557 6.258 -2.807 1.00 83.81 192 ALA A C 1
ATOM 1579 O O . ALA A 1 192 ? -19.818 7.131 -3.631 1.00 83.81 192 ALA A O 1
ATOM 1580 N N . ARG A 1 193 ? -20.396 5.241 -2.565 1.00 82.62 193 ARG A N 1
ATOM 1581 C CA . ARG A 1 193 ? -21.743 5.144 -3.145 1.00 82.62 193 ARG A CA 1
ATOM 1582 C C . ARG A 1 193 ? -22.746 6.047 -2.425 1.00 82.62 193 ARG A C 1
ATOM 1584 O O . ARG A 1 193 ? -23.684 6.512 -3.060 1.00 82.62 193 ARG A O 1
ATOM 1591 N N . SER A 1 194 ? -22.614 6.248 -1.116 1.00 79.31 194 SER A N 1
ATOM 1592 C CA . SER A 1 194 ? -23.496 7.158 -0.371 1.00 79.31 194 SER A CA 1
ATOM 1593 C C . SER A 1 194 ? -23.201 8.637 -0.624 1.00 79.31 194 SER A C 1
ATOM 1595 O O . SER A 1 194 ? -24.091 9.456 -0.422 1.00 79.31 194 SER A O 1
ATOM 1597 N N . ASP A 1 195 ? -21.992 8.964 -1.085 1.00 66.38 195 ASP A N 1
ATOM 1598 C CA . ASP A 1 195 ? -21.566 10.330 -1.423 1.00 66.38 195 ASP A CA 1
ATOM 1599 C C . ASP A 1 195 ? -22.013 10.808 -2.827 1.00 66.38 195 ASP A C 1
ATOM 1601 O O . ASP A 1 195 ? -21.714 11.940 -3.218 1.00 66.38 195 ASP A O 1
ATOM 1605 N N . THR A 1 196 ? -22.737 9.971 -3.585 1.00 48.97 196 THR A N 1
ATOM 1606 C CA . THR A 1 196 ? -23.398 10.310 -4.866 1.00 48.97 196 THR A CA 1
ATOM 1607 C C . THR A 1 196 ? -24.906 10.409 -4.721 1.00 48.97 196 THR A C 1
ATOM 1609 O O . THR A 1 196 ? -25.483 11.368 -5.280 1.00 48.97 196 THR A O 1
#

Foldseek 3Di:
DVVVVVVVVVVVLPDQDVVLLCLQAPVDPCNVVLLVVLLCLQLVDAQFPDFFQPCVVDPPPSQVVNLVSLVSLLVSLVRQVRPVPPPPPPVPDPDDDDDVPDPRRGVSLVVLQPDQDPVVLVSNLNSLLNLLCQVVDDDPDPPRTDRRPRNVSSVSSVVSSCVSHVNSVVSLVPDPCVVSNVVSVVVVVVVVVVVD

pLDDT: mean 77.27, std 19.43, range [35.28, 96.69]

Secondary structure (DSSP, 8-state):
-GGGHHHHHHHTTTS--HHHHHHHSTT-TTHHHHHHHHHHHHHT--SS-SSTTHHHHS--SHHHHHHHHHHHHHHHHHTHHHHSS-----TT--SS---TT-----HHHHHHHH---HHHHHHHHHHHHHHHHGGG---SSTT-SPPPS-HHHHHHHHHHHHHH-HHHHHHHHHSTTHHHHHHHHHHHHHHHHHT-